Protein AF-0000000074477908 (afdb_homodimer)

pLDDT: mean 87.13, std 12.3, range [41.5, 98.62]

Organism: Cyberlindnera jadinii (strain ATCC 18201 / CBS 1600 / BCRC 20928 / JCM 3617 / NBRC 0987 / NRRL Y-1542) (NCBI:txid983966)

Sequence (238 aa):
VLWAQRSSATESAKNVLYLTVKIADTKNLRVDLQAEHLHLESDSEDYDNHYVLDIDFYKAVKPEESRHWQNGNSVYFVIQKLNAEKEYWPRLTKLKVKYFYIHTDFDKWVDEDEQDEEEVLWAQRSSATESAKNVLYLTVKIADTKNLRVDLQAEHLHLESDSEDYDNHYVLDIDFYKAVKPEESRHWQNGNSVYFVIQKLNAEKEYWPRLTKLKVKYFYIHTDFDKWVDEDEQDEEE

InterPro domains:
  IPR007052 CS domain [PS51203] (1-93)
  IPR008978 HSP20-like chaperone [G3DSA:2.60.40.790] (1-105)
  IPR008978 HSP20-like chaperone [SSF49764] (1-113)
  IPR045250 Co-chaperone protein p23-like [PTHR22932] (1-117)

Structure (mmCIF, N/CA/C/O backbone):
data_AF-0000000074477908-model_v1
#
loop_
_entity.id
_entity.type
_entity.pdbx_description
1 polymer 'HSP20-like chaperone'
#
loop_
_atom_site.group_PDB
_atom_site.id
_atom_site.type_symbol
_atom_site.label_atom_id
_atom_site.label_alt_id
_atom_site.label_comp_id
_atom_site.label_asym_id
_atom_site.label_entity_id
_atom_site.label_seq_id
_atom_site.pdbx_PDB_ins_code
_atom_site.Cartn_x
_atom_site.Cartn_y
_atom_site.Cartn_z
_atom_site.occupancy
_atom_site.B_iso_or_equiv
_atom_site.auth_seq_id
_atom_site.auth_comp_id
_atom_site.auth_asym_id
_atom_site.auth_atom_id
_atom_site.pdbx_PDB_model_num
ATOM 1 N N . VAL A 1 1 ? -10.078 10.852 5.309 1 93.69 1 VAL A N 1
ATOM 2 C CA . VAL A 1 1 ? -8.805 11.414 5.758 1 93.69 1 VAL A CA 1
ATOM 3 C C . VAL A 1 1 ? -8.578 12.773 5.102 1 93.69 1 VAL A C 1
ATOM 5 O O . VAL A 1 1 ? -8.688 12.906 3.881 1 93.69 1 VAL A O 1
ATOM 8 N N . LEU A 1 2 ? -8.453 13.773 5.992 1 96.81 2 LEU A N 1
ATOM 9 C CA . LEU A 1 2 ? -8.086 15.102 5.504 1 96.81 2 LEU A CA 1
ATOM 10 C C . LEU A 1 2 ? -6.621 15.398 5.797 1 96.81 2 LEU A C 1
ATOM 12 O O . LEU A 1 2 ? -6.105 15.023 6.855 1 96.81 2 LEU A O 1
ATOM 16 N N . TRP A 1 3 ? -6.039 16.094 4.816 1 97.81 3 TRP A N 1
ATOM 17 C CA . TRP A 1 3 ? -4.648 16.422 5.102 1 97.81 3 TRP A CA 1
ATOM 18 C C . TRP A 1 3 ? -4.289 17.797 4.543 1 97.81 3 TRP A C 1
ATOM 20 O O . TRP A 1 3 ? -4.926 18.281 3.6 1 97.81 3 TRP A O 1
ATOM 30 N N . ALA A 1 4 ? -3.352 18.438 5.184 1 97.81 4 ALA A N 1
ATOM 31 C CA . ALA A 1 4 ? -2.678 19.656 4.758 1 97.81 4 ALA A CA 1
ATOM 32 C C . ALA A 1 4 ? -1.191 19.609 5.102 1 97.81 4 ALA A C 1
ATOM 34 O O . ALA A 1 4 ? -0.72 18.656 5.719 1 97.81 4 ALA A O 1
ATOM 35 N N . GLN A 1 5 ? -0.543 20.656 4.641 1 97.75 5 GLN A N 1
ATOM 36 C CA . GLN A 1 5 ? 0.886 20.625 4.934 1 97.75 5 GLN A CA 1
ATOM 37 C C . GLN A 1 5 ? 1.462 22.047 4.953 1 97.75 5 GLN A C 1
ATOM 39 O O . GLN A 1 5 ? 0.801 23 4.531 1 97.75 5 GLN A O 1
ATOM 44 N N . ARG A 1 6 ? 2.605 22.094 5.555 1 97.06 6 ARG A N 1
ATOM 45 C CA . ARG A 1 6 ? 3.484 23.25 5.52 1 97.06 6 ARG A CA 1
ATOM 46 C C . ARG A 1 6 ? 4.887 22.859 5.062 1 97.06 6 ARG A C 1
ATOM 48 O O . ARG A 1 6 ? 5.285 21.703 5.184 1 97.06 6 ARG A O 1
ATOM 55 N N . SER A 1 7 ? 5.535 23.828 4.473 1 95.38 7 SER A N 1
ATOM 56 C CA . SER A 1 7 ? 6.91 23.609 4.035 1 95.38 7 SER A CA 1
ATOM 57 C C . SER A 1 7 ? 7.754 24.875 4.215 1 95.38 7 SER A C 1
ATOM 59 O O . SER A 1 7 ? 7.246 25.984 4.105 1 95.38 7 SER A O 1
ATOM 61 N N . SER A 1 8 ? 8.977 24.641 4.543 1 93.69 8 SER A N 1
ATOM 62 C CA . SER A 1 8 ? 9.961 25.703 4.652 1 93.69 8 SER A CA 1
ATOM 63 C C . SER A 1 8 ? 11.359 25.203 4.328 1 93.69 8 SER A C 1
ATOM 65 O O . SER A 1 8 ? 11.812 24.203 4.891 1 93.69 8 SER A O 1
ATOM 67 N N . ALA A 1 9 ? 12.031 25.859 3.482 1 91.75 9 ALA A N 1
ATOM 68 C CA . ALA A 1 9 ? 13.391 25.469 3.127 1 91.75 9 ALA A CA 1
ATOM 69 C C . ALA A 1 9 ? 14.359 25.75 4.273 1 91.75 9 ALA A C 1
ATOM 71 O O . ALA A 1 9 ? 15.398 25.078 4.398 1 91.75 9 ALA A O 1
ATOM 72 N N . THR A 1 10 ? 14.016 26.688 5.102 1 91.38 10 THR A N 1
ATOM 73 C CA . THR A 1 10 ? 14.992 27.188 6.066 1 91.38 10 THR A CA 1
ATOM 74 C C . THR A 1 10 ? 14.609 26.781 7.484 1 91.38 10 THR A C 1
ATOM 76 O O . THR A 1 10 ? 15.469 26.656 8.352 1 91.38 10 THR A O 1
ATOM 79 N N . GLU A 1 11 ? 13.383 26.562 7.805 1 93.25 11 GLU A N 1
ATOM 80 C CA . GLU A 1 11 ? 12.914 26.219 9.141 1 93.25 11 GLU A CA 1
ATOM 81 C C . GLU A 1 11 ? 12.359 24.797 9.188 1 93.25 11 GLU A C 1
ATOM 83 O O . GLU A 1 11 ? 11.188 24.578 8.867 1 93.25 11 GLU A O 1
ATOM 88 N N . SER A 1 12 ? 13.07 23.891 9.672 1 93.06 12 SER A N 1
ATOM 89 C CA . SER A 1 12 ? 12.695 22.484 9.695 1 93.06 12 SER A CA 1
ATOM 90 C C . SER A 1 12 ? 11.398 22.266 10.469 1 93.06 12 SER A C 1
ATOM 92 O O . SER A 1 12 ? 10.578 21.422 10.086 1 93.06 12 SER A O 1
ATOM 94 N N . ALA A 1 13 ? 11.219 23.062 11.469 1 93.62 13 ALA A N 1
ATOM 95 C CA . ALA A 1 13 ? 10.055 22.891 12.336 1 93.62 13 ALA A CA 1
ATOM 96 C C . ALA A 1 13 ? 8.766 23.219 11.602 1 93.62 13 ALA A C 1
ATOM 98 O O . ALA A 1 13 ? 7.68 22.812 12.023 1 93.62 13 ALA A O 1
ATOM 99 N N . LYS A 1 14 ? 8.93 23.891 10.492 1 94.19 14 LYS A N 1
ATOM 100 C CA . LYS A 1 14 ? 7.746 24.328 9.766 1 94.19 14 LYS A CA 1
ATOM 101 C C . LYS A 1 14 ? 7.395 23.359 8.648 1 94.19 14 LYS A C 1
ATOM 103 O O . LYS A 1 14 ? 6.508 23.625 7.836 1 94.19 14 LYS A O 1
ATOM 108 N N . ASN A 1 15 ? 8.086 22.312 8.578 1 97 15 ASN A N 1
ATOM 109 C CA . ASN A 1 15 ? 7.785 21.266 7.613 1 97 15 ASN A CA 1
ATOM 110 C C . ASN A 1 15 ? 6.953 20.156 8.242 1 97 15 ASN A C 1
ATOM 112 O O . ASN A 1 15 ? 7.5 19.188 8.766 1 97 15 ASN A O 1
ATOM 116 N N . VAL A 1 16 ? 5.617 20.406 8.172 1 98 16 VAL A N 1
ATOM 117 C CA . VAL A 1 16 ? 4.738 19.516 8.922 1 98 16 VAL A CA 1
ATOM 118 C C . VAL A 1 16 ? 3.566 19.078 8.039 1 98 16 VAL A C 1
ATOM 120 O O . VAL A 1 16 ? 3.203 19.781 7.09 1 98 16 VAL A O 1
ATOM 123 N N . LEU A 1 17 ? 3.062 17.875 8.297 1 98.31 17 LEU A N 1
ATOM 124 C CA . LEU A 1 17 ? 1.793 17.375 7.785 1 98.31 17 LEU A CA 1
ATOM 125 C C . LEU A 1 17 ? 0.708 17.453 8.852 1 98.31 17 LEU A C 1
ATOM 127 O O . LEU A 1 17 ? 0.934 17.062 10.008 1 98.31 17 LEU A O 1
ATOM 131 N N . TYR A 1 18 ? -0.4 18.031 8.453 1 98.5 18 TYR A N 1
ATOM 132 C CA . TYR A 1 18 ? -1.62 17.922 9.242 1 98.5 18 TYR A CA 1
ATOM 133 C C . TYR A 1 18 ? -2.518 16.812 8.703 1 98.5 18 TYR A C 1
ATOM 135 O O . TYR A 1 18 ? -2.832 16.781 7.516 1 98.5 18 TYR A O 1
ATOM 143 N N . LEU A 1 19 ? -2.863 15.938 9.578 1 98.19 19 LEU A N 1
ATOM 144 C CA . LEU A 1 19 ? -3.752 14.852 9.18 1 98.19 19 LEU A CA 1
ATOM 145 C C . LEU A 1 19 ? -4.941 14.75 10.133 1 98.19 19 LEU A C 1
ATOM 147 O O . LEU A 1 19 ? -4.773 14.836 11.352 1 98.19 19 LEU A O 1
ATOM 151 N N . THR A 1 20 ? -6.086 14.625 9.578 1 97.38 20 THR A N 1
ATOM 152 C CA . THR A 1 20 ? -7.297 14.32 10.328 1 97.38 20 THR A CA 1
ATOM 153 C C . THR A 1 20 ? -7.914 13.008 9.859 1 97.38 20 THR A C 1
ATOM 155 O O . THR A 1 20 ? -8.273 12.867 8.688 1 97.38 20 THR A O 1
ATOM 158 N N . VAL A 1 21 ? -7.961 12.078 10.766 1 94.25 21 VAL A N 1
ATOM 159 C CA . VAL A 1 21 ? -8.57 10.789 10.469 1 94.25 21 VAL A CA 1
ATOM 160 C C . VAL A 1 21 ? -9.898 10.664 11.211 1 94.25 21 VAL A C 1
ATOM 162 O O . VAL A 1 21 ? -9.93 10.648 12.445 1 94.25 21 VAL A O 1
ATOM 165 N N . LYS A 1 22 ? -10.938 10.594 10.445 1 90.88 22 LYS A N 1
ATOM 166 C CA . LYS A 1 22 ? -12.258 10.414 11.047 1 90.88 22 LYS A CA 1
ATOM 167 C C . LYS A 1 22 ? -12.469 8.977 11.5 1 90.88 22 LYS A C 1
ATOM 169 O O . LYS A 1 22 ? -12.312 8.039 10.711 1 90.88 22 LYS A O 1
ATOM 174 N N . ILE A 1 23 ? -12.656 8.828 12.766 1 84.06 23 ILE A N 1
ATOM 175 C CA . ILE A 1 23 ? -12.922 7.5 13.305 1 84.06 23 ILE A CA 1
ATOM 176 C C . ILE A 1 23 ? -14.203 7.527 14.125 1 84.06 23 ILE A C 1
ATOM 178 O O . ILE A 1 23 ? -14.531 8.539 14.758 1 84.06 23 ILE A O 1
ATOM 182 N N . ALA A 1 24 ? -15.062 6.66 13.828 1 73.94 24 ALA A N 1
ATOM 183 C CA . ALA A 1 24 ? -16.266 6.582 14.656 1 73.94 24 ALA A CA 1
ATOM 184 C C . ALA A 1 24 ? -15.922 6.148 16.078 1 73.94 24 ALA A C 1
ATOM 186 O O . ALA A 1 24 ? -14.852 5.59 16.328 1 73.94 24 ALA A O 1
ATOM 187 N N . ASP A 1 25 ? -16.844 6.355 17.047 1 70.06 25 ASP A N 1
ATOM 188 C CA . ASP A 1 25 ? -16.75 5.969 18.453 1 70.06 25 ASP A CA 1
ATOM 189 C C . ASP A 1 25 ? -15.977 4.66 18.609 1 70.06 25 ASP A C 1
ATOM 191 O O . ASP A 1 25 ? -16.438 3.604 18.188 1 70.06 25 ASP A O 1
ATOM 195 N N . THR A 1 26 ? -14.641 4.887 18.672 1 69.81 26 THR A N 1
ATOM 196 C CA . THR A 1 26 ? -13.82 3.684 18.609 1 69.81 26 THR A CA 1
ATOM 197 C C . THR A 1 26 ? -13.195 3.385 19.969 1 69.81 26 THR A C 1
ATOM 199 O O . THR A 1 26 ? -13.102 4.27 20.828 1 69.81 26 THR A O 1
ATOM 202 N N . LYS A 1 27 ? -13.094 2.078 20.25 1 77.06 27 LYS A N 1
ATOM 203 C CA . LYS A 1 27 ? -12.273 1.559 21.344 1 77.06 27 LYS A CA 1
ATOM 204 C C . LYS A 1 27 ? -10.961 0.979 20.828 1 77.06 27 LYS A C 1
ATOM 206 O O . LYS A 1 27 ? -10.867 0.594 19.656 1 77.06 27 LYS A O 1
ATOM 211 N N . ASN A 1 28 ? -9.82 1.095 21.703 1 83.38 28 ASN A N 1
ATOM 212 C CA . ASN A 1 28 ? -8.539 0.44 21.469 1 83.38 28 ASN A CA 1
ATOM 213 C C . ASN A 1 28 ? -7.793 1.064 20.297 1 83.38 28 ASN A C 1
ATOM 215 O O . ASN A 1 28 ? -7.309 0.353 19.406 1 83.38 28 ASN A O 1
ATOM 219 N N . LEU A 1 29 ? -7.816 2.354 20.219 1 88.5 29 LEU A N 1
ATOM 220 C CA . LEU A 1 29 ? -7.074 3.041 19.172 1 88.5 29 LEU A CA 1
ATOM 221 C C . LEU A 1 29 ? -5.586 2.729 19.25 1 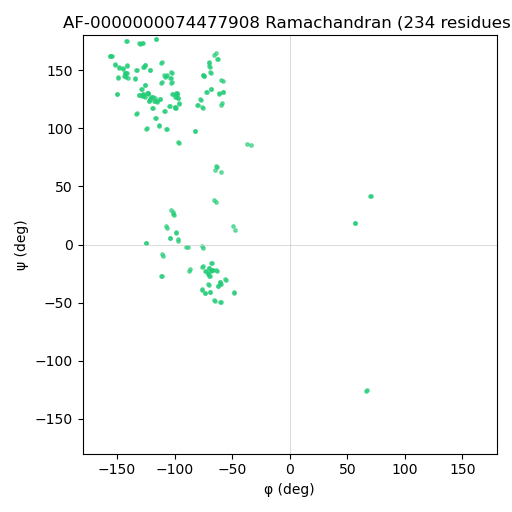88.5 29 LEU A C 1
ATOM 223 O O . LEU A 1 29 ? -4.984 2.848 20.328 1 88.5 29 LEU A O 1
ATOM 227 N N . ARG A 1 30 ? -5.074 2.188 18.234 1 91 30 ARG A N 1
ATOM 228 C CA . ARG A 1 30 ? -3.639 1.949 18.109 1 91 30 ARG A CA 1
ATOM 229 C C . ARG A 1 30 ? -3.055 2.734 16.938 1 91 30 ARG A C 1
ATOM 231 O O . ARG A 1 30 ? -3.596 2.703 15.828 1 91 30 ARG A O 1
ATOM 238 N N . VAL A 1 31 ? -2.057 3.475 17.266 1 94.38 31 VAL A N 1
ATOM 239 C CA . VAL A 1 31 ? -1.377 4.262 16.25 1 94.38 31 VAL A CA 1
ATOM 240 C C . VAL A 1 31 ? 0.091 3.85 16.172 1 94.38 31 VAL A C 1
ATOM 242 O O . VAL A 1 31 ? 0.776 3.77 17.188 1 94.38 31 VAL A O 1
ATOM 245 N N . ASP A 1 32 ? 0.522 3.539 15.023 1 93.94 32 ASP A N 1
ATOM 246 C CA . ASP A 1 32 ? 1.925 3.24 14.75 1 93.94 32 ASP A CA 1
ATOM 247 C C . ASP A 1 32 ? 2.467 4.133 13.641 1 93.94 32 ASP A C 1
ATOM 249 O O . ASP A 1 32 ? 2.234 3.869 12.453 1 93.94 32 ASP A O 1
ATOM 253 N N . LEU A 1 33 ? 3.168 5.168 14.016 1 96.5 33 LEU A N 1
ATOM 254 C CA . LEU A 1 33 ? 3.775 6.098 13.07 1 96.5 33 LEU A CA 1
ATOM 255 C C . LEU A 1 33 ? 5.254 5.777 12.867 1 96.5 33 LEU A C 1
ATOM 257 O O . LEU A 1 33 ? 6.027 5.777 13.828 1 96.5 33 LEU A O 1
ATOM 261 N N . GLN A 1 34 ? 5.539 5.43 11.609 1 91.38 34 GLN A N 1
ATOM 262 C CA . GLN A 1 34 ? 6.922 5.168 11.227 1 91.38 34 GLN A CA 1
ATOM 263 C C . GLN A 1 34 ? 7.41 6.18 10.195 1 91.38 34 GLN A C 1
ATOM 265 O O . GLN A 1 34 ? 6.645 7.043 9.75 1 91.38 34 GLN A O 1
ATOM 270 N N . ALA A 1 35 ? 8.656 6.109 9.797 1 91.94 35 ALA A N 1
ATOM 271 C CA . ALA A 1 35 ? 9.289 7.09 8.914 1 91.94 35 ALA A CA 1
ATOM 272 C C . ALA A 1 35 ? 8.578 7.156 7.566 1 91.94 35 ALA A C 1
ATOM 274 O O . ALA A 1 35 ? 8.5 8.219 6.953 1 91.94 35 ALA A O 1
ATOM 275 N N . GLU A 1 36 ? 8.062 6.035 7.152 1 87.62 36 GLU A N 1
ATOM 276 C CA . GLU A 1 36 ? 7.516 6.055 5.801 1 87.62 36 GLU A CA 1
ATOM 277 C C . GLU A 1 36 ? 6.055 5.605 5.793 1 87.62 36 GLU A C 1
ATOM 279 O O . GLU A 1 36 ? 5.438 5.516 4.73 1 87.62 36 GLU A O 1
ATOM 284 N N . HIS A 1 37 ? 5.551 5.297 7.055 1 83.81 37 HIS A N 1
ATOM 285 C CA . HIS A 1 37 ? 4.238 4.664 7.082 1 83.81 37 HIS A CA 1
ATOM 286 C C . HIS A 1 37 ? 3.469 5.039 8.344 1 83.81 37 HIS A C 1
ATOM 288 O O . HIS A 1 37 ? 4.062 5.188 9.414 1 83.81 37 HIS A O 1
ATOM 294 N N . LEU A 1 38 ? 2.154 5.188 8.148 1 93.06 38 LEU A N 1
ATOM 295 C CA . LEU A 1 38 ? 1.232 5.32 9.266 1 93.06 38 LEU A CA 1
ATOM 296 C C . LEU A 1 38 ? 0.235 4.168 9.289 1 93.06 38 LEU A C 1
ATOM 298 O O . LEU A 1 38 ? -0.397 3.867 8.273 1 93.06 38 LEU A O 1
ATOM 302 N N . HIS A 1 39 ? 0.218 3.471 10.422 1 85.69 39 HIS A N 1
ATOM 303 C CA . HIS A 1 39 ? -0.791 2.447 10.664 1 85.69 39 HIS A CA 1
ATOM 304 C C . HIS A 1 39 ? -1.729 2.855 11.797 1 85.69 39 HIS A C 1
ATOM 306 O O . HIS A 1 39 ? -1.274 3.242 12.875 1 85.69 39 HIS A O 1
ATOM 312 N N . LEU A 1 40 ? -2.984 2.867 11.555 1 90.31 40 LEU A N 1
ATOM 313 C CA . LEU A 1 40 ? -4 3.168 12.562 1 90.31 40 LEU A CA 1
ATOM 314 C C . LEU A 1 40 ? -5.062 2.074 12.602 1 90.31 40 LEU A C 1
ATOM 316 O O . LEU A 1 40 ? -5.543 1.628 11.555 1 90.31 40 LEU A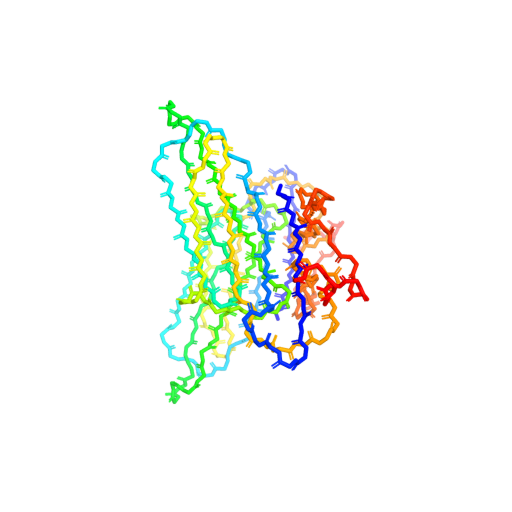 O 1
ATOM 320 N N . GLU A 1 41 ? -5.297 1.617 13.82 1 84.44 41 GLU A N 1
ATOM 321 C CA . GLU A 1 41 ? -6.352 0.622 13.977 1 84.44 41 GLU A CA 1
ATOM 322 C C . GLU A 1 41 ? -7.254 0.958 15.164 1 84.44 41 GLU A C 1
ATOM 324 O O . GLU A 1 41 ? -6.793 1.505 16.172 1 84.44 41 GLU A O 1
ATOM 329 N N . SER A 1 42 ? -8.508 0.693 14.984 1 85.81 42 SER A N 1
ATOM 330 C CA . SER A 1 42 ? -9.461 0.895 16.062 1 85.81 42 SER A CA 1
ATOM 331 C C . SER A 1 42 ? -10.648 -0.06 15.945 1 85.81 42 SER A C 1
ATOM 333 O O . SER A 1 42 ? -10.906 -0.604 14.867 1 85.81 42 SER A O 1
ATOM 335 N N . ASP A 1 43 ? -11.281 -0.355 17.016 1 82.25 43 ASP A N 1
ATOM 336 C CA . ASP A 1 43 ? -12.484 -1.185 17.047 1 82.25 43 ASP A CA 1
ATOM 337 C C . ASP A 1 43 ? -13.727 -0.343 17.312 1 82.25 43 ASP A C 1
ATOM 339 O O . ASP A 1 43 ? -13.664 0.66 18.016 1 82.25 43 ASP A O 1
ATOM 343 N N . SER A 1 44 ? -14.812 -0.782 16.688 1 77.06 44 SER A N 1
ATOM 344 C CA . SER A 1 44 ? -16.078 -0.165 17.062 1 77.06 44 SER A CA 1
ATOM 345 C C . SER A 1 44 ? -16.406 -0.44 18.531 1 77.06 44 SER A C 1
ATOM 347 O O . SER A 1 44 ? -15.828 -1.339 19.141 1 77.06 44 SER A O 1
ATOM 349 N N . GLU A 1 45 ? -17.297 0.437 19.062 1 75.38 45 GLU A N 1
ATOM 350 C CA . GLU A 1 45 ? -17.703 0.279 20.453 1 75.38 45 GLU A CA 1
ATOM 351 C C . GLU A 1 45 ? -18.266 -1.116 20.703 1 75.38 45 GLU A C 1
ATOM 353 O O . GLU A 1 45 ? -18.062 -1.69 21.766 1 75.38 45 GLU A O 1
ATOM 358 N N . ASP A 1 46 ? -18.844 -1.617 19.641 1 72.38 46 ASP A N 1
ATOM 359 C CA . ASP A 1 46 ? -19.469 -2.924 19.812 1 72.38 46 ASP A CA 1
ATOM 360 C C . ASP A 1 46 ? -18.562 -4.043 19.312 1 72.38 46 ASP A C 1
ATOM 362 O O . ASP A 1 46 ? -18.938 -5.215 19.328 1 72.38 46 ASP A O 1
ATOM 366 N N . TYR A 1 47 ? -17.375 -3.742 19.031 1 67.69 47 TYR A N 1
ATOM 367 C CA . TYR A 1 47 ? -16.297 -4.629 18.578 1 67.69 47 TYR A CA 1
ATOM 368 C C . TYR A 1 47 ? -16.703 -5.375 17.312 1 67.69 47 TYR A C 1
ATOM 370 O O . TYR A 1 47 ? -16.141 -6.43 17 1 67.69 47 TYR A O 1
ATOM 378 N N . ASP A 1 48 ? -17.703 -4.844 16.656 1 72.56 48 ASP A N 1
ATOM 379 C CA . ASP A 1 48 ? -18.203 -5.516 15.461 1 72.56 48 ASP A CA 1
ATOM 380 C C . ASP A 1 48 ? -17.422 -5.078 14.219 1 72.56 48 ASP A C 1
ATOM 382 O O . ASP A 1 48 ? -17.422 -5.777 13.203 1 72.56 48 ASP A O 1
ATOM 386 N N . ASN A 1 49 ? -16.844 -3.904 14.406 1 68.31 49 ASN A N 1
ATOM 387 C CA . ASN A 1 49 ? -16.109 -3.4 13.242 1 68.31 49 ASN A CA 1
ATOM 388 C C . ASN A 1 49 ? -14.688 -3.008 13.609 1 68.31 49 ASN A C 1
ATOM 390 O O . ASN A 1 49 ? -14.445 -2.42 14.672 1 68.31 49 ASN A O 1
ATOM 394 N N . HIS A 1 50 ? -13.797 -3.557 12.836 1 74.38 50 HIS A N 1
ATOM 395 C CA . HIS A 1 50 ? -12.391 -3.217 12.969 1 74.38 50 HIS A CA 1
ATOM 396 C C . HIS A 1 50 ? -11.938 -2.283 11.852 1 74.38 50 HIS A C 1
ATOM 398 O O . HIS A 1 50 ? -12.141 -2.578 10.664 1 74.38 50 HIS A O 1
ATOM 404 N N . TYR A 1 51 ? -11.484 -1.088 12.281 1 76.94 51 TYR A N 1
ATOM 405 C CA . TYR A 1 51 ? -10.992 -0.109 11.32 1 76.94 51 TYR A CA 1
ATOM 406 C C . TYR A 1 51 ? -9.469 -0.16 11.227 1 76.94 51 TYR A C 1
ATOM 408 O O . TYR A 1 51 ? -8.781 -0.288 12.242 1 76.94 51 TYR A O 1
ATOM 416 N N . VAL A 1 52 ? -8.961 -0.23 10.047 1 74.94 52 VAL A N 1
ATOM 417 C CA . VAL A 1 52 ? -7.523 -0.182 9.812 1 74.94 52 VAL A CA 1
ATOM 418 C C . VAL A 1 52 ? -7.211 0.832 8.719 1 74.94 52 VAL A C 1
ATOM 420 O O . VAL A 1 52 ? -7.852 0.836 7.664 1 74.94 52 VAL A O 1
ATOM 423 N N . LEU A 1 53 ? -6.301 1.702 9.031 1 80.75 53 LEU A N 1
ATOM 424 C CA . LEU A 1 53 ? -5.789 2.648 8.047 1 80.75 53 LEU A CA 1
ATOM 425 C C . LEU A 1 53 ? -4.281 2.502 7.887 1 80.75 53 LEU A C 1
ATOM 427 O O . LEU A 1 53 ? -3.543 2.506 8.875 1 80.75 53 LEU A O 1
ATOM 431 N N . ASP A 1 54 ? -3.883 2.289 6.629 1 80.69 54 ASP A N 1
ATOM 432 C CA . ASP A 1 54 ? -2.459 2.262 6.305 1 80.69 54 ASP A CA 1
ATOM 433 C C . ASP A 1 54 ? -2.117 3.303 5.242 1 80.69 54 ASP A C 1
ATOM 435 O O . ASP A 1 54 ? -2.691 3.297 4.152 1 80.69 54 ASP A O 1
ATOM 439 N N . ILE A 1 55 ? -1.188 4.121 5.672 1 83.94 55 ILE A N 1
ATOM 440 C CA . ILE A 1 55 ? -0.722 5.145 4.742 1 83.94 55 ILE A CA 1
ATOM 441 C C . ILE A 1 55 ? 0.788 5.023 4.555 1 83.94 55 ILE A C 1
ATOM 443 O O . ILE A 1 55 ? 1.537 4.938 5.531 1 83.94 55 ILE A O 1
ATOM 447 N N . ASP A 1 56 ? 1.178 4.984 3.232 1 83.12 56 ASP A N 1
ATOM 448 C CA . ASP A 1 56 ? 2.58 5.195 2.891 1 83.12 56 ASP A CA 1
ATOM 449 C C . ASP A 1 56 ? 2.826 6.629 2.43 1 83.12 56 ASP A C 1
ATOM 451 O O . ASP A 1 56 ? 2.307 7.051 1.395 1 83.12 56 ASP A O 1
ATOM 455 N N . PHE A 1 57 ? 3.654 7.254 3.188 1 90.69 57 PHE A N 1
ATOM 456 C CA . PHE A 1 57 ? 3.842 8.672 2.912 1 90.69 57 PHE A CA 1
ATOM 457 C C . PHE A 1 57 ? 4.586 8.875 1.598 1 90.69 57 PHE A C 1
ATOM 459 O O . PHE A 1 57 ? 5.332 7.996 1.158 1 90.69 57 PHE A O 1
ATOM 466 N N . TYR A 1 58 ? 4.324 10.031 1.137 1 88.19 58 TYR A N 1
ATOM 467 C CA . TYR A 1 58 ? 5.031 10.445 -0.074 1 88.19 58 TYR A CA 1
ATOM 468 C C . TYR A 1 58 ? 6.539 10.445 0.147 1 88.19 58 TYR A C 1
ATOM 470 O O . TYR A 1 58 ? 7.297 9.945 -0.689 1 88.19 58 TYR A O 1
ATOM 478 N N . LYS A 1 59 ? 6.977 11.07 1.218 1 91.12 59 LYS A N 1
ATOM 479 C CA . LYS A 1 59 ? 8.352 11.07 1.704 1 91.12 59 LYS A CA 1
ATOM 480 C C . LYS A 1 59 ? 8.414 10.727 3.191 1 91.12 59 LYS A C 1
ATOM 482 O O . LYS A 1 59 ? 7.375 10.617 3.848 1 91.12 59 LYS A O 1
ATOM 487 N N . ALA A 1 60 ? 9.617 10.562 3.658 1 94.38 60 ALA A N 1
ATOM 488 C CA . ALA A 1 60 ? 9.82 10.172 5.047 1 94.38 60 ALA A CA 1
ATOM 489 C C . ALA A 1 60 ? 9.438 11.297 6.004 1 94.38 60 ALA A C 1
ATOM 491 O O . ALA A 1 60 ? 9.523 12.477 5.648 1 94.38 60 ALA A O 1
ATOM 492 N N . VAL A 1 61 ? 9.07 10.836 7.176 1 97.94 61 VAL A N 1
ATOM 493 C CA . VAL A 1 61 ? 8.734 11.773 8.242 1 97.94 61 VAL A CA 1
ATOM 494 C C . VAL A 1 61 ? 9.539 11.438 9.5 1 97.94 61 VAL A C 1
ATOM 496 O O . VAL A 1 61 ? 10.297 10.469 9.516 1 97.94 61 VAL A O 1
ATOM 499 N N . LYS A 1 62 ? 9.398 12.336 10.484 1 97.06 62 LYS A N 1
ATOM 500 C CA . LYS A 1 62 ? 10.039 12.125 11.781 1 97.06 62 LYS A CA 1
ATOM 501 C C . LYS A 1 62 ? 9.023 11.742 12.844 1 97.06 62 LYS A C 1
ATOM 503 O O . LYS A 1 62 ? 8.438 12.617 13.492 1 97.06 62 LYS A O 1
ATOM 508 N N . PRO A 1 63 ? 8.922 10.484 13.133 1 97.25 63 PRO A N 1
ATOM 509 C CA . PRO A 1 63 ? 7.914 10.07 14.109 1 97.25 63 PRO A CA 1
ATOM 510 C C . PRO A 1 63 ? 8.156 10.664 15.492 1 97.25 63 PRO A C 1
ATOM 512 O O . PRO A 1 63 ? 7.207 11.023 16.188 1 97.25 63 PRO A O 1
ATOM 515 N N . GLU A 1 64 ? 9.422 10.805 15.859 1 96.75 64 GLU A N 1
ATOM 516 C CA . GLU A 1 64 ? 9.766 11.258 17.203 1 96.75 64 GLU A CA 1
ATOM 517 C C . GLU A 1 64 ? 9.406 12.727 17.406 1 96.75 64 GLU A C 1
ATOM 519 O O . GLU A 1 64 ? 9.281 13.188 18.531 1 96.75 64 GLU A O 1
ATOM 524 N N . GLU A 1 65 ? 9.266 13.43 16.359 1 97.44 65 GLU A N 1
ATOM 525 C CA . GLU A 1 65 ? 8.93 14.852 16.453 1 97.44 65 GLU A CA 1
ATOM 526 C C . GLU A 1 65 ? 7.48 15.094 16.031 1 97.44 65 GLU A C 1
ATOM 528 O O . GLU A 1 65 ? 7.102 16.234 15.727 1 97.44 65 GLU A O 1
ATOM 533 N N . SER A 1 66 ? 6.723 14.031 15.984 1 97.69 66 SER A N 1
ATOM 534 C CA . SER A 1 66 ? 5.324 14.094 15.57 1 97.69 66 SER A CA 1
ATOM 535 C C . SER A 1 66 ? 4.387 13.797 16.734 1 97.69 66 SER A C 1
ATOM 537 O O . SER A 1 66 ? 4.805 13.211 17.734 1 97.69 66 SER A O 1
ATOM 539 N N . ARG A 1 67 ? 3.18 14.281 16.609 1 97.62 67 ARG A N 1
ATOM 540 C CA . ARG A 1 67 ? 2.191 14.047 17.656 1 97.62 67 ARG A CA 1
ATOM 541 C C . ARG A 1 67 ? 0.812 13.789 17.062 1 97.62 67 ARG A C 1
ATOM 543 O O . ARG A 1 67 ? 0.536 14.188 15.93 1 97.62 67 ARG A O 1
ATOM 550 N N . HIS A 1 68 ? 0.079 13.07 17.875 1 96.56 68 HIS A N 1
ATOM 551 C CA . HIS A 1 68 ? -1.315 12.836 17.516 1 96.56 68 HIS A CA 1
ATOM 552 C C . HIS A 1 68 ? -2.211 12.836 18.75 1 96.56 68 HIS A C 1
ATOM 554 O O . HIS A 1 68 ? -1.741 12.586 19.859 1 96.56 68 HIS A O 1
ATOM 560 N N . TRP A 1 69 ? -3.432 13.289 18.578 1 94.38 69 TRP A N 1
ATOM 561 C CA . TRP A 1 69 ? -4.422 13.25 19.641 1 94.38 69 TRP A CA 1
ATOM 562 C C . TRP A 1 69 ? -5.828 13.07 19.078 1 94.38 69 TRP A C 1
ATOM 564 O O . TRP A 1 69 ? -6.082 13.398 17.922 1 94.38 69 TRP A O 1
ATOM 574 N N . GLN A 1 70 ? -6.648 12.445 19.969 1 91.62 70 GLN A N 1
ATOM 575 C CA . GLN A 1 70 ? -8.031 12.242 19.562 1 91.62 70 GLN A CA 1
ATOM 576 C C . GLN A 1 70 ? -8.938 13.328 20.125 1 91.62 70 GLN A C 1
ATOM 578 O O . GLN A 1 70 ? -8.781 13.734 21.281 1 91.62 70 GLN A O 1
ATOM 583 N N . ASN A 1 71 ? -9.711 13.938 19.359 1 90.69 71 ASN A N 1
ATOM 584 C CA . ASN A 1 71 ? -10.758 14.867 19.75 1 90.69 71 ASN A CA 1
ATOM 585 C C . ASN A 1 71 ? -12.07 14.578 19.031 1 90.69 71 ASN A C 1
ATOM 587 O O . ASN A 1 71 ? -12.164 14.734 17.812 1 90.69 71 ASN A O 1
ATOM 591 N N . GLY A 1 72 ? -13.07 14.148 19.875 1 87.88 72 GLY A N 1
ATOM 592 C CA . GLY A 1 72 ? -14.32 13.734 19.25 1 87.88 72 GLY A CA 1
ATOM 593 C C . GLY A 1 72 ? -14.18 12.484 18.406 1 87.88 72 GLY A C 1
ATOM 594 O O . GLY A 1 72 ? -13.656 11.469 18.875 1 87.88 72 GLY A O 1
ATOM 595 N N . ASN A 1 73 ? -14.633 12.648 17.141 1 89 73 ASN A N 1
ATOM 596 C CA . ASN A 1 73 ? -14.664 11.492 16.25 1 89 73 ASN A CA 1
ATOM 597 C C . ASN A 1 73 ? -13.477 11.5 15.289 1 89 73 ASN A C 1
ATOM 599 O O . ASN A 1 73 ? -13.57 10.953 14.188 1 89 73 ASN A O 1
ATOM 603 N N . SER A 1 74 ? -12.422 12.156 15.727 1 93.5 74 SER A N 1
ATOM 604 C CA . SER A 1 74 ? -11.289 12.281 14.812 1 93.5 74 SER A CA 1
ATOM 605 C C . SER A 1 74 ? -9.969 12.133 15.555 1 93.5 74 SER A C 1
ATOM 607 O O . SER A 1 74 ? -9.867 12.461 16.734 1 93.5 74 SER A O 1
ATOM 609 N N . VAL A 1 75 ? -9.023 11.523 14.93 1 95 75 VAL A N 1
ATOM 610 C CA . VAL A 1 75 ? -7.629 11.547 15.375 1 95 75 VAL A CA 1
ATOM 611 C C . VAL A 1 75 ? -6.855 12.594 14.578 1 95 75 VAL A C 1
ATOM 613 O O . VAL A 1 75 ? -6.922 12.617 13.344 1 95 75 VAL A O 1
ATOM 616 N N . TYR A 1 76 ? -6.211 13.461 15.312 1 97 76 TYR A N 1
ATOM 617 C CA . TYR A 1 76 ? -5.43 14.523 14.695 1 97 76 TYR A CA 1
ATOM 618 C C . TYR A 1 76 ? -3.941 14.211 14.758 1 97 76 TYR A C 1
ATOM 620 O O . TYR A 1 76 ? -3.445 13.719 15.773 1 97 76 TYR A O 1
ATOM 628 N N . PHE A 1 77 ? -3.262 14.523 13.625 1 98.19 77 PHE A N 1
ATOM 629 C CA . PHE A 1 77 ? -1.815 14.359 13.578 1 98.19 77 PHE A CA 1
ATOM 630 C C . PHE A 1 77 ? -1.135 15.656 13.164 1 98.19 77 PHE A C 1
ATOM 632 O O . PHE A 1 77 ? -1.626 16.375 12.289 1 98.19 77 PHE A O 1
ATOM 639 N N . VAL A 1 78 ? -0.075 15.922 13.875 1 98.5 78 VAL A N 1
ATOM 640 C CA . VAL A 1 78 ? 0.939 16.859 13.391 1 98.5 78 VAL A CA 1
ATOM 641 C C . VAL A 1 78 ? 2.262 16.125 13.188 1 98.5 78 VAL A C 1
ATOM 643 O O . VAL A 1 78 ? 2.922 15.734 14.156 1 98.5 78 VAL A O 1
ATOM 646 N N . ILE A 1 79 ? 2.609 15.961 11.898 1 98.62 79 ILE A N 1
ATOM 647 C CA . ILE A 1 79 ? 3.711 15.062 11.562 1 98.62 79 ILE A CA 1
ATOM 648 C C . ILE A 1 79 ? 4.855 15.867 10.945 1 98.62 79 ILE A C 1
ATOM 650 O O . ILE A 1 79 ? 4.668 16.547 9.945 1 98.62 79 ILE A O 1
ATOM 654 N N . GLN A 1 80 ? 5.977 15.734 11.578 1 98.5 80 GLN A N 1
ATOM 655 C CA . GLN A 1 80 ? 7.152 16.453 11.094 1 98.5 80 GLN A CA 1
ATOM 656 C C . GLN A 1 80 ? 7.754 15.766 9.875 1 98.5 80 GLN A C 1
ATOM 658 O O . GLN A 1 80 ? 8.109 14.586 9.938 1 98.5 80 GLN A O 1
ATOM 663 N N . LYS A 1 81 ? 7.895 16.516 8.797 1 97.38 81 LYS A N 1
ATOM 664 C CA . LYS A 1 81 ? 8.617 15.992 7.641 1 97.38 81 LYS A CA 1
ATOM 665 C C . LYS A 1 81 ? 10.102 15.828 7.945 1 97.38 81 LYS A C 1
ATOM 667 O O . LYS A 1 81 ? 10.68 16.625 8.68 1 97.38 81 LYS A O 1
ATOM 672 N N . LEU A 1 82 ? 10.672 14.914 7.387 1 96.75 82 LEU A N 1
ATOM 673 C CA . LEU A 1 82 ? 12.094 14.664 7.629 1 96.75 82 LEU A CA 1
ATOM 674 C C . LEU A 1 82 ? 12.945 15.773 7.035 1 96.75 82 LEU A C 1
ATOM 676 O O . LEU A 1 82 ? 13.883 16.25 7.684 1 96.75 82 LEU A O 1
ATOM 680 N N . ASN A 1 83 ? 12.562 16.234 5.816 1 95.38 83 ASN A N 1
ATOM 681 C CA . ASN A 1 83 ? 13.391 17.188 5.102 1 95.38 83 ASN A CA 1
ATOM 682 C C . ASN A 1 83 ? 12.719 18.562 5.012 1 95.38 83 ASN A C 1
ATOM 684 O O . ASN A 1 83 ? 11.508 18.641 4.812 1 95.38 83 ASN A O 1
ATOM 688 N N . ALA A 1 84 ? 13.57 19.484 5.195 1 93.94 84 ALA A N 1
ATOM 689 C CA . ALA A 1 84 ? 13.117 20.844 4.93 1 93.94 84 ALA A CA 1
ATOM 690 C C . ALA A 1 84 ? 13.133 21.156 3.436 1 93.94 84 ALA A C 1
ATOM 692 O O . ALA A 1 84 ? 14.172 21.016 2.783 1 93.94 84 ALA A O 1
ATOM 693 N N . GLU A 1 85 ? 11.945 21.484 2.969 1 92.75 85 GLU A N 1
ATOM 694 C CA . GLU A 1 85 ? 11.828 21.812 1.552 1 92.75 85 GLU A CA 1
ATOM 695 C C . GLU A 1 85 ? 10.844 22.953 1.33 1 92.75 85 GLU A C 1
ATOM 697 O O . GLU A 1 85 ? 9.844 23.062 2.047 1 92.75 85 GLU A O 1
ATOM 702 N N . LYS A 1 86 ? 11.148 23.672 0.366 1 91.69 86 LYS A N 1
ATOM 703 C CA . LYS A 1 86 ? 10.234 24.766 0.025 1 91.69 86 LYS A CA 1
ATOM 704 C C . LYS A 1 86 ? 8.969 24.219 -0.64 1 91.69 86 LYS A C 1
ATOM 706 O O . LYS A 1 86 ? 7.863 24.703 -0.359 1 91.69 86 LYS A O 1
ATOM 711 N N . GLU A 1 87 ? 9.102 23.25 -1.526 1 92.19 87 GLU A N 1
ATOM 712 C CA . GLU A 1 87 ? 8 22.719 -2.32 1 92.19 87 GLU A CA 1
ATOM 713 C C . GLU A 1 87 ? 7.09 21.828 -1.479 1 92.19 87 GLU A C 1
ATOM 715 O O . GLU A 1 87 ? 7.562 21.094 -0.605 1 92.19 87 GLU A O 1
ATOM 720 N N . TYR A 1 88 ? 5.816 21.891 -1.801 1 96.06 88 TYR A N 1
ATOM 721 C CA . TYR A 1 88 ? 4.82 21.031 -1.182 1 96.06 88 TYR A CA 1
ATOM 722 C C . TYR A 1 88 ? 4.918 19.609 -1.733 1 96.06 88 TYR A C 1
ATOM 724 O O . TYR A 1 88 ? 5.324 19.406 -2.881 1 96.06 88 TYR A O 1
ATOM 732 N N . TRP A 1 89 ? 4.629 18.656 -0.822 1 94.38 89 TRP A N 1
ATOM 733 C CA . TRP A 1 89 ? 4.352 17.344 -1.373 1 94.38 89 TRP A CA 1
ATOM 734 C C . TRP A 1 89 ? 3.193 17.391 -2.361 1 94.38 89 TRP A C 1
ATOM 736 O O . TRP A 1 89 ? 2.148 17.984 -2.07 1 94.38 89 TRP A O 1
ATOM 746 N N . PRO A 1 90 ? 3.365 16.844 -3.445 1 91 90 PRO A N 1
ATOM 747 C CA . PRO A 1 90 ? 2.252 16.859 -4.398 1 91 90 PRO A CA 1
ATOM 748 C C . PRO A 1 90 ? 1.061 16.031 -3.928 1 91 90 PRO A C 1
ATOM 750 O O . PRO A 1 90 ? -0.058 16.219 -4.414 1 91 90 PRO A O 1
ATOM 753 N N . ARG A 1 91 ? 1.335 15.07 -3.01 1 90.81 91 ARG A N 1
ATOM 754 C CA . ARG A 1 91 ? 0.333 14.203 -2.396 1 90.81 91 ARG A CA 1
ATOM 755 C C . ARG A 1 91 ? 0.821 13.672 -1.055 1 90.81 91 ARG A C 1
ATOM 757 O O . ARG A 1 91 ? 2.021 13.664 -0.78 1 90.81 91 ARG A O 1
ATOM 764 N N . LEU A 1 92 ? -0.13 13.211 -0.317 1 92.94 92 LEU A N 1
ATOM 765 C CA . LEU A 1 92 ? 0.23 12.672 0.99 1 92.94 92 LEU A CA 1
ATOM 766 C C . LEU A 1 92 ? 0.986 11.352 0.845 1 92.94 92 LEU A C 1
ATOM 768 O O . LEU A 1 92 ? 1.895 11.062 1.628 1 92.94 92 LEU A O 1
ATOM 772 N N . THR A 1 93 ? 0.579 10.547 -0.228 1 87.44 93 THR A N 1
ATOM 773 C CA . THR A 1 93 ? 1.076 9.18 -0.329 1 87.44 93 THR A CA 1
ATOM 774 C C . THR A 1 93 ? 1.81 8.969 -1.65 1 87.44 93 THR A C 1
ATOM 776 O O . THR A 1 93 ? 1.598 9.711 -2.611 1 87.44 93 THR A O 1
ATOM 779 N N . LYS A 1 94 ? 2.787 8.055 -1.577 1 70.75 94 LYS A N 1
ATOM 780 C CA . LYS A 1 94 ? 3.432 7.613 -2.811 1 70.75 94 LYS A CA 1
ATOM 781 C C . LYS A 1 94 ? 2.428 6.945 -3.746 1 70.75 94 LYS A C 1
ATOM 783 O O . LYS A 1 94 ? 1.463 6.328 -3.289 1 70.75 94 LYS A O 1
ATOM 788 N N . LEU A 1 95 ? 2.514 7.445 -4.984 1 58.78 95 LEU A N 1
ATOM 789 C CA . LEU A 1 95 ? 1.732 6.699 -5.965 1 58.78 95 LEU A CA 1
ATOM 790 C C . LEU A 1 95 ? 2.264 5.277 -6.113 1 58.78 95 LEU A C 1
ATOM 792 O O . LEU A 1 95 ? 3.471 5.074 -6.258 1 58.78 95 LEU A O 1
ATOM 796 N N . LYS A 1 96 ? 2.082 4.59 -5.102 1 51.38 96 LYS A N 1
ATOM 797 C CA . LYS A 1 96 ? 2.688 3.275 -5.297 1 51.38 96 LYS A CA 1
ATOM 798 C C . LYS A 1 96 ? 1.994 2.512 -6.422 1 51.38 96 LYS A C 1
ATOM 800 O O . LYS A 1 96 ? 0.812 2.178 -6.316 1 51.38 96 LYS A O 1
ATOM 805 N N . VAL A 1 97 ? 2.082 3.043 -7.648 1 51.09 97 VAL A N 1
ATOM 806 C CA . VAL A 1 97 ? 1.933 2.012 -8.664 1 51.09 97 VAL A CA 1
ATOM 807 C C . VAL A 1 97 ? 3.105 1.038 -8.594 1 51.09 97 VAL A C 1
ATOM 809 O O . VAL A 1 97 ? 4.227 1.373 -8.992 1 51.09 97 VAL A O 1
ATOM 812 N N . LYS A 1 98 ? 3.496 0.776 -7.258 1 51.41 98 LYS A N 1
ATOM 813 C CA . LYS A 1 98 ? 4.691 0.005 -6.922 1 51.41 98 LYS A CA 1
ATOM 814 C C . LYS A 1 98 ? 4.734 -1.306 -7.703 1 51.41 98 LYS A C 1
ATOM 816 O O . LYS A 1 98 ? 5.719 -2.043 -7.633 1 51.41 98 LYS A O 1
ATOM 821 N N . TYR A 1 99 ? 3.965 -1.467 -8.734 1 64.19 99 TYR A N 1
ATOM 822 C CA . TYR A 1 99 ? 4.059 -2.865 -9.141 1 64.19 99 TYR A CA 1
ATOM 823 C C . TYR A 1 99 ? 4.945 -3.014 -10.367 1 64.19 99 TYR A C 1
ATOM 825 O O . TYR A 1 99 ? 4.828 -3.992 -11.109 1 64.19 99 TYR A O 1
ATOM 833 N N . PHE A 1 100 ? 5.965 -1.974 -10.406 1 67 100 PHE A N 1
ATOM 834 C CA . PHE A 1 100 ? 6.812 -2.033 -11.586 1 67 100 PHE A CA 1
ATOM 835 C C . PHE A 1 100 ? 7.695 -3.275 -11.562 1 67 100 PHE A C 1
ATOM 837 O O . PHE A 1 100 ? 8.18 -3.721 -12.602 1 67 100 PHE A O 1
ATOM 844 N N . TYR A 1 101 ? 7.91 -3.807 -10.523 1 80.69 101 TYR A N 1
ATOM 845 C CA . TYR A 1 101 ? 8.805 -4.953 -10.414 1 80.69 101 TYR A CA 1
ATOM 846 C C . TYR A 1 101 ? 8.047 -6.262 -10.602 1 80.69 101 TYR A C 1
ATOM 848 O O . TYR A 1 101 ? 8.641 -7.34 -10.602 1 80.69 101 TYR A O 1
ATOM 856 N N . ILE A 1 102 ? 6.801 -6.109 -10.773 1 88.5 102 ILE A N 1
ATOM 857 C CA . ILE A 1 102 ? 5.988 -7.301 -10.992 1 88.5 102 ILE A CA 1
ATOM 858 C C . ILE A 1 102 ? 5.781 -7.516 -12.492 1 88.5 102 ILE A C 1
ATOM 860 O O . ILE A 1 102 ? 5.277 -6.629 -13.188 1 88.5 102 ILE A O 1
ATOM 864 N N . HIS A 1 103 ? 6.227 -8.656 -12.883 1 92.19 103 HIS A N 1
ATOM 865 C CA . HIS A 1 103 ? 6.109 -9 -14.297 1 92.19 103 HIS A CA 1
ATOM 866 C C . HIS A 1 103 ? 5.387 -10.328 -14.484 1 92.19 103 HIS A C 1
ATOM 868 O O . HIS A 1 103 ? 5.449 -11.203 -13.617 1 92.19 103 HIS A O 1
ATOM 874 N N . THR A 1 104 ? 4.789 -10.422 -15.695 1 94.12 104 THR A N 1
ATOM 875 C CA . THR A 1 104 ? 4.172 -11.695 -16.047 1 94.12 104 THR A CA 1
ATOM 876 C C . THR A 1 104 ? 5.234 -12.773 -16.25 1 94.12 104 THR A C 1
ATOM 878 O O . THR A 1 104 ? 6.27 -12.523 -16.859 1 94.12 104 THR A O 1
ATOM 881 N N . ASP A 1 105 ? 5.012 -13.914 -15.68 1 97.44 105 ASP A N 1
ATOM 882 C CA . ASP A 1 105 ? 5.855 -15.078 -15.922 1 97.44 105 ASP A CA 1
ATOM 883 C C . ASP A 1 105 ? 5.461 -15.797 -17.219 1 97.44 105 ASP A C 1
ATOM 885 O O . ASP A 1 105 ? 4.625 -16.703 -17.188 1 97.44 105 ASP A O 1
ATOM 889 N N . PHE A 1 106 ? 6.145 -15.508 -18.203 1 95.81 106 PHE A N 1
ATOM 890 C CA . PHE A 1 106 ? 5.777 -16.016 -19.531 1 95.81 106 PHE A CA 1
ATOM 891 C C . PHE A 1 106 ? 6.094 -17.5 -19.641 1 95.81 106 PHE A C 1
ATOM 893 O O . PHE A 1 106 ? 5.543 -18.203 -20.484 1 95.81 106 PHE A O 1
ATOM 900 N N . ASP A 1 107 ? 7.023 -17.953 -18.797 1 95.81 107 ASP A N 1
ATOM 901 C CA . ASP A 1 107 ? 7.324 -19.391 -18.781 1 95.81 107 ASP A CA 1
ATOM 902 C C . ASP A 1 107 ? 6.164 -20.188 -18.203 1 95.81 107 ASP A C 1
ATOM 904 O O . ASP A 1 107 ? 6 -21.375 -18.5 1 95.81 107 ASP A O 1
ATOM 908 N N . LYS A 1 108 ? 5.41 -19.609 -17.391 1 95.62 108 LYS A N 1
ATOM 909 C CA . LYS A 1 108 ? 4.324 -20.312 -16.703 1 95.62 108 LYS A CA 1
ATOM 910 C C . LYS A 1 108 ? 2.963 -19.844 -17.203 1 95.62 108 LYS A C 1
ATOM 912 O O . LYS A 1 108 ? 1.945 -20.484 -16.953 1 95.62 108 LYS A O 1
ATOM 917 N N . TRP A 1 109 ? 2.949 -18.844 -17.953 1 94.81 109 TRP A N 1
ATOM 918 C CA . TRP A 1 109 ? 1.672 -18.266 -18.344 1 94.81 109 TRP A CA 1
ATOM 919 C C . TRP A 1 109 ? 0.94 -19.156 -19.344 1 94.81 109 TRP A C 1
ATOM 921 O O . TRP A 1 109 ? 1.555 -19.719 -20.25 1 94.81 109 TRP A O 1
ATOM 931 N N . VAL A 1 110 ? -0.29 -19.438 -19.125 1 93.88 110 VAL A N 1
ATOM 932 C CA . VAL A 1 110 ? -1.211 -20.109 -20.016 1 93.88 110 VAL A CA 1
ATOM 933 C C . VAL A 1 110 ? -2.436 -19.234 -20.266 1 93.88 110 VAL A C 1
ATOM 935 O O . VAL A 1 110 ? -3.059 -18.75 -19.328 1 93.88 110 VAL A O 1
ATOM 938 N N . ASP A 1 111 ? -2.803 -19.062 -21.594 1 90.06 111 ASP A N 1
ATOM 939 C CA . ASP A 1 111 ? -3.961 -18.234 -21.906 1 90.06 111 ASP A CA 1
ATOM 940 C C . ASP A 1 111 ? -5.227 -18.781 -21.25 1 90.06 111 ASP A C 1
ATOM 942 O O . ASP A 1 111 ? -5.41 -20 -21.172 1 90.06 111 ASP A O 1
ATOM 946 N N . GLU A 1 112 ? -6.023 -17.828 -20.797 1 86.69 112 GLU A N 1
ATOM 947 C CA . GLU A 1 112 ? -7.262 -18.156 -20.094 1 86.69 112 GLU A CA 1
ATOM 948 C C . GLU A 1 112 ? -8.062 -19.203 -20.859 1 86.69 112 GLU A C 1
ATOM 950 O O . GLU A 1 112 ? -8.609 -20.141 -20.266 1 86.69 112 GLU A O 1
ATOM 955 N N . ASP A 1 113 ? -8.148 -19.125 -22.188 1 85.44 113 ASP A N 1
ATOM 956 C CA . ASP A 1 113 ? -8.938 -20.016 -23.031 1 85.44 113 ASP A CA 1
ATOM 957 C C . ASP A 1 113 ? -8.242 -21.375 -23.188 1 85.44 113 ASP A C 1
ATOM 959 O O . ASP A 1 113 ? -8.875 -22.359 -23.578 1 85.44 113 ASP A O 1
ATOM 963 N N . GLU A 1 114 ? -6.973 -21.469 -22.938 1 84.19 114 GLU A N 1
ATOM 964 C CA . GLU A 1 114 ? -6.184 -22.672 -23.172 1 84.19 114 GLU A CA 1
ATOM 965 C C . GLU A 1 114 ? -5.891 -23.406 -21.859 1 84.19 114 GLU A C 1
ATOM 967 O O . GLU A 1 114 ? -5.137 -24.375 -21.844 1 84.19 114 GLU A O 1
ATOM 972 N N . GLN A 1 115 ? -6.402 -23.031 -20.766 1 81.38 115 GLN A N 1
ATOM 973 C CA . GLN A 1 115 ? -6.078 -23.609 -19.469 1 81.38 115 GLN A CA 1
ATOM 974 C C . GLN A 1 115 ? -6.543 -25.062 -19.391 1 81.38 115 GLN A C 1
ATOM 976 O O . GLN A 1 115 ? -5.941 -25.875 -18.672 1 81.38 115 GLN A O 1
ATOM 981 N N . ASP A 1 116 ? -7.715 -25.438 -19.75 1 69.5 116 ASP A N 1
ATOM 982 C CA . ASP A 1 116 ? -8.289 -26.766 -19.656 1 69.5 116 ASP A CA 1
ATOM 983 C C . ASP A 1 116 ? -7.523 -27.766 -20.531 1 69.5 116 ASP A C 1
ATOM 985 O O . ASP A 1 116 ? -7.559 -28.969 -20.281 1 69.5 116 ASP A O 1
ATOM 989 N N . GLU A 1 117 ? -6.879 -27.281 -21.469 1 57.97 117 GLU A N 1
ATOM 990 C CA . GLU A 1 117 ? -6.176 -28.234 -22.312 1 57.97 117 GLU A CA 1
ATOM 991 C C . GLU A 1 117 ? -4.91 -28.75 -21.625 1 57.97 117 GLU A C 1
ATOM 993 O O . GLU A 1 117 ? -4.488 -29.891 -21.859 1 57.97 117 GLU A O 1
ATOM 998 N N . GLU A 1 118 ? -4.281 -27.938 -21 1 51.94 118 GLU A N 1
ATOM 999 C CA . GLU A 1 118 ? -3 -28.375 -20.453 1 51.94 118 GLU A CA 1
ATOM 1000 C C . GLU A 1 118 ? -3.199 -29.25 -19.219 1 51.94 118 GLU A C 1
ATOM 1002 O O . GLU A 1 118 ? -2.229 -29.734 -18.625 1 51.94 118 GLU A O 1
ATOM 1007 N N . GLU A 1 119 ? -4.273 -29.531 -18.734 1 42.53 119 GLU A N 1
ATOM 1008 C CA . GLU A 1 119 ? -4.363 -30.672 -17.828 1 42.53 119 GLU A CA 1
ATOM 1009 C C . GLU A 1 119 ? -4.336 -31.984 -18.578 1 42.53 119 GLU A C 1
ATOM 1011 O O . GLU A 1 119 ? -4.879 -32.094 -19.688 1 42.53 119 GLU A O 1
ATOM 1016 N N . VAL B 1 1 ? 9.734 -9.625 -9.32 1 93.75 1 VAL B N 1
ATOM 1017 C CA . VAL B 1 1 ? 8.641 -10.539 -9.008 1 93.75 1 VAL B CA 1
ATOM 1018 C C . VAL B 1 1 ? 7.945 -10.961 -10.305 1 93.75 1 VAL B C 1
ATOM 1020 O O . VAL B 1 1 ? 7.57 -10.109 -11.117 1 93.75 1 VAL B O 1
ATOM 1023 N N . LEU B 1 2 ? 7.977 -12.289 -10.508 1 96.81 2 LEU B N 1
ATOM 1024 C CA . LEU B 1 2 ? 7.227 -12.836 -11.633 1 96.81 2 LEU B CA 1
ATOM 1025 C C . LEU B 1 2 ? 5.941 -13.508 -11.156 1 96.81 2 LEU B C 1
ATOM 1027 O O . LEU B 1 2 ? 5.926 -14.148 -10.102 1 96.81 2 LEU B O 1
ATOM 1031 N N . TRP B 1 3 ? 4.93 -13.312 -12.008 1 97.81 3 TRP B N 1
ATOM 1032 C CA . TRP B 1 3 ? 3.701 -13.984 -11.586 1 97.81 3 TRP B CA 1
ATOM 1033 C C . TRP B 1 3 ? 2.922 -14.5 -12.789 1 97.81 3 TRP B C 1
ATOM 1035 O O . TRP B 1 3 ? 3.07 -13.984 -13.898 1 97.81 3 TRP B O 1
ATOM 1045 N N . ALA B 1 4 ? 2.178 -15.547 -12.555 1 97.75 4 ALA B N 1
ATOM 1046 C CA . ALA B 1 4 ? 1.186 -16.125 -13.461 1 97.75 4 ALA B CA 1
ATOM 1047 C C . ALA B 1 4 ? -0.036 -16.625 -12.688 1 97.75 4 ALA B C 1
ATOM 1049 O O . ALA B 1 4 ? -0.068 -16.547 -11.453 1 97.75 4 ALA B O 1
ATOM 1050 N N . GLN B 1 5 ? -0.98 -17.047 -13.477 1 97.75 5 GLN B N 1
ATOM 1051 C CA . GLN B 1 5 ? -2.176 -17.5 -12.773 1 97.75 5 GLN B CA 1
ATOM 1052 C C . GLN B 1 5 ? -2.945 -18.516 -13.609 1 97.75 5 GLN B C 1
ATOM 1054 O O . GLN B 1 5 ? -2.666 -18.688 -14.797 1 97.75 5 GLN B O 1
ATOM 1059 N N . ARG B 1 6 ? -3.779 -19.188 -12.891 1 97.06 6 ARG B N 1
ATOM 1060 C CA . ARG B 1 6 ? -4.801 -20.062 -13.461 1 97.06 6 ARG B CA 1
ATOM 1061 C C . ARG B 1 6 ? -6.18 -19.719 -12.898 1 97.06 6 ARG B C 1
ATOM 1063 O O . ARG B 1 6 ? -6.293 -19.156 -11.812 1 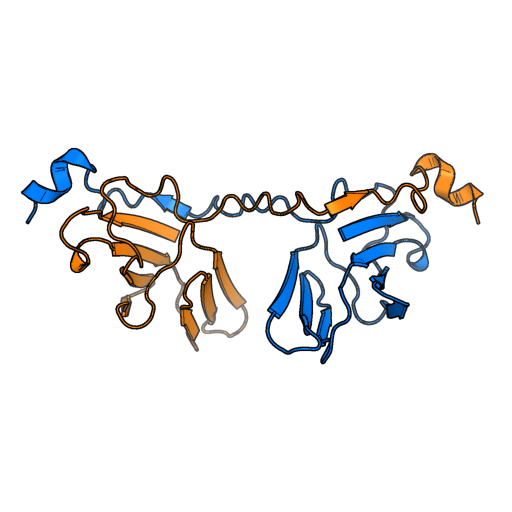97.06 6 ARG B O 1
ATOM 1070 N N . SER B 1 7 ? -7.164 -20.016 -13.727 1 95.31 7 SER B N 1
ATOM 1071 C CA . SER B 1 7 ? -8.539 -19.797 -13.297 1 95.31 7 SER B CA 1
ATOM 1072 C C . SER B 1 7 ? -9.469 -20.891 -13.828 1 95.31 7 SER B C 1
ATOM 1074 O O . SER B 1 7 ? -9.234 -21.422 -14.906 1 95.31 7 SER B O 1
ATOM 1076 N N . SER B 1 8 ? -10.414 -21.203 -13.016 1 93.75 8 SER B N 1
ATOM 1077 C CA . SER B 1 8 ? -11.461 -22.141 -13.391 1 93.75 8 SER B CA 1
ATOM 1078 C C . SER B 1 8 ? -12.773 -21.828 -12.672 1 93.75 8 SER B C 1
ATOM 1080 O O . SER B 1 8 ? -12.797 -21.688 -11.445 1 93.75 8 SER B O 1
ATOM 1082 N N . ALA B 1 9 ? -13.82 -21.734 -13.367 1 91.75 9 ALA B N 1
ATOM 1083 C CA . ALA B 1 9 ? -15.125 -21.469 -12.766 1 91.75 9 ALA B CA 1
ATOM 1084 C C . ALA B 1 9 ? -15.633 -22.672 -11.992 1 91.75 9 ALA B C 1
ATOM 1086 O O . ALA B 1 9 ? -16.422 -22.531 -11.047 1 91.75 9 ALA B O 1
ATOM 1087 N N . THR B 1 10 ? -15.164 -23.844 -12.359 1 91.31 10 THR B N 1
ATOM 1088 C CA . THR B 1 10 ? -15.781 -25.047 -11.852 1 91.31 10 THR B CA 1
ATOM 1089 C C . THR B 1 10 ? -14.844 -25.781 -10.898 1 91.31 10 THR B C 1
ATOM 1091 O O . THR B 1 10 ? -15.289 -26.5 -10 1 91.31 10 THR B O 1
ATOM 1094 N N . GLU B 1 11 ? -13.578 -25.656 -11.016 1 93.19 11 GLU B N 1
ATOM 1095 C CA . GLU B 1 11 ? -12.594 -26.344 -10.188 1 93.19 11 GLU B CA 1
ATOM 1096 C C . GLU B 1 11 ? -11.812 -25.375 -9.312 1 93.19 11 GLU B C 1
ATOM 1098 O O . GLU B 1 11 ? -10.828 -24.781 -9.758 1 93.19 11 GLU B O 1
ATOM 1103 N N . SER B 1 12 ? -12.109 -25.297 -8.109 1 92.94 12 SER B N 1
ATOM 1104 C CA . SER B 1 12 ? -11.516 -24.344 -7.176 1 92.94 12 SER B CA 1
ATOM 1105 C C . SER B 1 12 ? -10.008 -24.562 -7.066 1 92.94 12 SER B C 1
ATOM 1107 O O . SER B 1 12 ? -9.25 -23.594 -6.961 1 92.94 12 SER B O 1
ATOM 1109 N N . ALA B 1 13 ? -9.609 -25.766 -7.176 1 93.81 13 ALA B N 1
ATOM 1110 C CA . ALA B 1 13 ? -8.203 -26.109 -6.992 1 93.81 13 ALA B CA 1
ATOM 1111 C C . ALA B 1 13 ? -7.352 -25.547 -8.125 1 93.81 13 ALA B C 1
ATOM 1113 O O . ALA B 1 13 ? -6.137 -25.391 -7.984 1 93.81 13 ALA B O 1
ATOM 1114 N N . LYS B 1 14 ? -8.047 -25.172 -9.172 1 94.19 14 LYS B N 1
ATOM 1115 C CA . LYS B 1 14 ? -7.309 -24.703 -10.344 1 94.19 14 LYS B CA 1
ATOM 1116 C C . LYS B 1 14 ? -7.219 -23.188 -10.359 1 94.19 14 LYS B C 1
ATOM 1118 O O . LYS B 1 14 ? -6.711 -22.594 -11.312 1 94.19 14 LYS B O 1
ATOM 1123 N N . ASN B 1 15 ? -7.711 -22.594 -9.367 1 96.94 15 ASN B N 1
ATOM 1124 C CA . ASN B 1 15 ? -7.602 -21.141 -9.234 1 96.94 15 ASN B CA 1
ATOM 1125 C C . ASN B 1 15 ? -6.41 -20.75 -8.359 1 96.94 15 ASN B C 1
ATOM 1127 O O . ASN B 1 15 ? -6.543 -20.609 -7.145 1 96.94 15 ASN B O 1
ATOM 1131 N N . VAL B 1 16 ? -5.246 -20.625 -9.078 1 98 16 VAL B N 1
ATOM 1132 C CA . VAL B 1 16 ? -4.012 -20.469 -8.32 1 98 16 VAL B CA 1
ATOM 1133 C C . VAL B 1 16 ? -3.191 -19.312 -8.922 1 98 16 VAL B C 1
ATOM 1135 O O . VAL B 1 16 ? -3.338 -18.984 -10.102 1 98 16 VAL B O 1
ATOM 1138 N N . LEU B 1 17 ? -2.42 -18.656 -8.062 1 98.25 17 LEU B N 1
ATOM 1139 C CA . LEU B 1 17 ? -1.357 -17.734 -8.43 1 98.25 17 LEU B CA 1
ATOM 1140 C C . LEU B 1 17 ? 0.011 -18.391 -8.297 1 98.25 17 LEU B C 1
ATOM 1142 O O . LEU B 1 17 ? 0.295 -19.031 -7.289 1 98.25 17 LEU B O 1
ATOM 1146 N N . TYR B 1 18 ? 0.765 -18.266 -9.359 1 98.5 18 TYR B N 1
ATOM 1147 C CA . TYR B 1 18 ? 2.189 -18.562 -9.289 1 98.5 18 TYR B CA 1
ATOM 1148 C C . TYR B 1 18 ? 3.008 -17.297 -9.078 1 98.5 18 TYR B C 1
ATOM 1150 O O . TYR B 1 18 ? 2.861 -16.328 -9.828 1 98.5 18 TYR B O 1
ATOM 1158 N N . LEU B 1 19 ? 3.803 -17.344 -8.07 1 98.12 19 LEU B N 1
ATOM 1159 C CA . LEU B 1 19 ? 4.664 -16.188 -7.809 1 98.12 19 LEU B CA 1
ATOM 1160 C C . LEU B 1 19 ? 6.113 -16.625 -7.641 1 98.12 19 LEU B C 1
ATOM 1162 O O . LEU B 1 19 ? 6.395 -17.625 -6.973 1 98.12 19 LEU B O 1
ATOM 1166 N N . THR B 1 20 ? 6.984 -15.938 -8.273 1 97.38 20 THR B N 1
ATOM 1167 C CA . THR B 1 20 ? 8.422 -16.094 -8.078 1 97.38 20 THR B CA 1
ATOM 1168 C C . THR B 1 20 ? 9.047 -14.797 -7.582 1 97.38 20 THR B C 1
ATOM 1170 O O . THR B 1 20 ? 8.969 -13.766 -8.25 1 97.38 20 THR B O 1
ATOM 1173 N N . VAL B 1 21 ? 9.594 -14.875 -6.41 1 94.25 21 VAL B N 1
ATOM 1174 C CA . VAL B 1 21 ? 10.273 -13.711 -5.84 1 94.25 21 VAL B CA 1
ATOM 1175 C C . VAL B 1 21 ? 11.781 -13.953 -5.824 1 94.25 21 VAL B C 1
ATOM 1177 O O . VAL B 1 21 ? 12.266 -14.867 -5.148 1 94.25 21 VAL B O 1
ATOM 1180 N N . LYS B 1 22 ? 12.453 -13.172 -6.586 1 90.88 22 LYS B N 1
ATOM 1181 C CA . LYS B 1 22 ? 13.914 -13.273 -6.613 1 90.88 22 LYS B CA 1
ATOM 1182 C C . LYS B 1 22 ? 14.531 -12.656 -5.367 1 90.88 22 LYS B C 1
ATOM 1184 O O . LYS B 1 22 ? 14.258 -11.492 -5.047 1 90.88 22 LYS B O 1
ATOM 1189 N N . ILE B 1 23 ? 15.195 -13.484 -4.613 1 83.94 23 ILE B N 1
ATOM 1190 C CA . ILE B 1 23 ? 15.867 -12.984 -3.42 1 83.94 23 ILE B CA 1
ATOM 1191 C C . ILE B 1 23 ? 17.344 -13.391 -3.453 1 83.94 23 ILE B C 1
ATOM 1193 O O . ILE B 1 23 ? 17.688 -14.445 -3.98 1 83.94 23 ILE B O 1
ATOM 1197 N N . ALA B 1 24 ? 18.156 -12.492 -3.301 1 73.56 24 ALA B N 1
ATOM 1198 C CA . ALA B 1 24 ? 19.578 -12.859 -3.229 1 73.56 24 ALA B CA 1
ATOM 1199 C C . ALA B 1 24 ? 19.859 -13.727 -2.006 1 73.56 24 ALA B C 1
ATOM 1201 O O . ALA B 1 24 ? 19.047 -13.773 -1.072 1 73.56 24 ALA B O 1
ATOM 1202 N N . ASP B 1 25 ? 21.016 -14.398 -1.942 1 69.88 25 ASP B N 1
ATOM 1203 C CA . ASP B 1 25 ? 21.5 -15.227 -0.842 1 69.88 25 ASP B CA 1
ATOM 1204 C C . ASP B 1 25 ? 21.109 -14.633 0.508 1 69.88 25 ASP B C 1
ATOM 1206 O O . ASP B 1 25 ? 21.594 -13.555 0.876 1 69.88 25 ASP B O 1
ATOM 1210 N N . THR B 1 26 ? 19.875 -15.055 0.875 1 69.69 26 THR B N 1
ATOM 1211 C CA . THR B 1 26 ? 19.344 -14.375 2.045 1 69.69 26 THR B CA 1
ATOM 1212 C C . THR B 1 26 ? 19.297 -15.305 3.25 1 69.69 26 THR B C 1
ATOM 1214 O O . THR B 1 26 ? 19.375 -16.531 3.094 1 69.69 26 THR B O 1
ATOM 1217 N N . LYS B 1 27 ? 19.531 -14.68 4.395 1 77.19 27 LYS B N 1
ATOM 1218 C CA . LYS B 1 27 ? 19.281 -15.312 5.688 1 77.19 27 LYS B CA 1
ATOM 1219 C C . LYS B 1 27 ? 18 -14.789 6.312 1 77.19 27 LYS B C 1
ATOM 1221 O O . LYS B 1 27 ? 17.547 -13.688 5.988 1 77.19 27 LYS B O 1
ATOM 1226 N N . ASN B 1 28 ? 17.25 -15.695 7.148 1 83.38 28 ASN B N 1
ATOM 1227 C CA . ASN B 1 28 ? 16.109 -15.328 7.98 1 83.38 28 ASN B CA 1
ATOM 1228 C C . ASN B 1 28 ? 14.891 -14.984 7.133 1 83.38 28 ASN B C 1
ATOM 1230 O O . ASN B 1 28 ? 14.25 -13.953 7.352 1 83.38 28 ASN B O 1
ATOM 1234 N N . LEU B 1 29 ? 14.688 -15.758 6.129 1 88.56 29 LEU B N 1
ATOM 1235 C CA . LEU B 1 29 ? 13.5 -15.547 5.305 1 88.56 29 LEU B CA 1
ATOM 1236 C C . LEU B 1 29 ? 12.227 -15.672 6.137 1 88.56 29 LEU B C 1
ATOM 1238 O O . LEU B 1 29 ? 12.055 -16.656 6.859 1 88.56 29 LEU B O 1
ATOM 1242 N N . ARG B 1 30 ? 11.469 -14.648 6.148 1 90.81 30 ARG B N 1
ATOM 1243 C CA . ARG B 1 30 ? 10.156 -14.656 6.785 1 90.81 30 ARG B CA 1
ATOM 1244 C C . ARG B 1 30 ? 9.055 -14.383 5.766 1 90.81 30 ARG B C 1
ATOM 1246 O O . ARG B 1 30 ? 9.148 -13.438 4.98 1 90.81 30 ARG B O 1
ATOM 1253 N N . VAL B 1 31 ? 8.133 -15.289 5.781 1 94.38 31 VAL B N 1
ATOM 1254 C CA . VAL B 1 31 ? 6.996 -15.148 4.883 1 94.38 31 VAL B CA 1
ATOM 1255 C C . VAL B 1 31 ? 5.703 -15.086 5.688 1 94.38 31 VAL B C 1
ATOM 1257 O O . VAL B 1 31 ? 5.469 -15.922 6.566 1 94.38 31 VAL B O 1
ATOM 1260 N N . ASP B 1 32 ? 4.945 -14.102 5.461 1 93.94 32 ASP B N 1
ATOM 1261 C CA . ASP B 1 32 ? 3.619 -13.961 6.051 1 93.94 32 ASP B CA 1
ATOM 1262 C C . ASP B 1 32 ? 2.555 -13.781 4.969 1 93.94 32 ASP B C 1
ATOM 1264 O O . ASP B 1 32 ? 2.387 -12.688 4.426 1 93.94 32 ASP B O 1
ATOM 1268 N N . LEU B 1 33 ? 1.857 -14.844 4.664 1 96.56 33 LEU B N 1
ATOM 1269 C CA . LEU B 1 33 ? 0.789 -14.836 3.67 1 96.56 33 LEU B CA 1
ATOM 1270 C C . LEU B 1 33 ? -0.577 -14.742 4.34 1 96.56 33 LEU B C 1
ATOM 1272 O O . LEU B 1 33 ? -0.933 -15.602 5.156 1 96.56 33 LEU B O 1
ATOM 1276 N N . GLN B 1 34 ? -1.237 -13.633 4.012 1 91.25 34 GLN B N 1
ATOM 1277 C CA . GLN B 1 34 ? -2.594 -13.414 4.504 1 91.25 34 GLN B CA 1
ATOM 1278 C C . GLN B 1 34 ? -3.598 -13.375 3.355 1 91.25 34 GLN B C 1
ATOM 1280 O O . GLN B 1 34 ? -3.215 -13.461 2.188 1 91.25 34 GLN B O 1
ATOM 1285 N N . ALA B 1 35 ? -4.863 -13.25 3.664 1 91.81 35 ALA B N 1
ATOM 1286 C CA . ALA B 1 35 ? -5.941 -13.328 2.68 1 91.81 35 ALA B CA 1
ATOM 1287 C C . ALA B 1 35 ? -5.797 -12.234 1.622 1 91.81 35 ALA B C 1
ATOM 1289 O O . ALA B 1 35 ? -6.148 -12.445 0.458 1 91.81 35 ALA B O 1
ATOM 1290 N N . GLU B 1 36 ? -5.277 -11.117 2.025 1 87.5 36 GLU B N 1
ATOM 1291 C CA . GLU B 1 36 ? -5.27 -10.023 1.06 1 87.5 36 GLU B CA 1
ATOM 1292 C C . GLU B 1 36 ? -3.861 -9.477 0.858 1 87.5 36 GLU B C 1
ATOM 1294 O O . GLU B 1 36 ? -3.666 -8.508 0.121 1 87.5 36 GLU B O 1
ATOM 1299 N N . HIS B 1 37 ? -2.887 -10.148 1.601 1 84.06 37 HIS B N 1
ATOM 1300 C CA . HIS B 1 37 ? -1.565 -9.531 1.621 1 84.06 37 HIS B CA 1
ATOM 1301 C C . HIS B 1 37 ? -0.468 -10.578 1.748 1 84.06 37 HIS B C 1
ATOM 1303 O O . HIS B 1 37 ? -0.64 -11.578 2.445 1 84.06 37 HIS B O 1
ATOM 1309 N N . LEU B 1 38 ? 0.632 -10.289 1.035 1 93.06 38 LEU B N 1
ATOM 1310 C CA . LEU B 1 38 ? 1.863 -11.047 1.216 1 93.06 38 LEU B CA 1
ATOM 1311 C C . LEU B 1 38 ? 2.988 -10.156 1.724 1 93.06 38 LEU B C 1
ATOM 1313 O O . LEU B 1 38 ? 3.25 -9.094 1.15 1 93.06 38 LEU B O 1
ATOM 1317 N N . HIS B 1 39 ? 3.537 -10.562 2.861 1 85.88 39 HIS B N 1
ATOM 1318 C CA . HIS B 1 39 ? 4.73 -9.914 3.391 1 85.88 39 HIS B CA 1
ATOM 1319 C C . HIS B 1 39 ? 5.93 -10.859 3.357 1 85.88 39 HIS B C 1
ATOM 1321 O O . HIS B 1 39 ? 5.844 -11.992 3.826 1 85.88 39 HIS B O 1
ATOM 1327 N N . LEU B 1 40 ? 6.988 -10.461 2.748 1 90.44 40 LEU B N 1
ATOM 1328 C CA . LEU B 1 40 ? 8.234 -11.227 2.699 1 90.44 40 LEU B CA 1
ATOM 1329 C C . LEU B 1 40 ? 9.414 -10.375 3.146 1 90.44 40 LEU B C 1
ATOM 1331 O O . LEU B 1 40 ? 9.547 -9.219 2.729 1 90.44 40 LEU B O 1
ATOM 1335 N N . GLU B 1 41 ? 10.156 -10.953 4.074 1 84.75 41 GLU B N 1
ATOM 1336 C CA . GLU B 1 41 ? 11.352 -10.242 4.512 1 84.75 41 GLU B CA 1
ATOM 1337 C C . GLU B 1 41 ? 12.555 -11.188 4.59 1 84.75 41 GLU B C 1
ATOM 1339 O O . GLU B 1 41 ? 12.398 -12.367 4.91 1 84.75 41 GLU B O 1
ATOM 1344 N N . SER B 1 42 ? 13.672 -10.648 4.234 1 86.19 42 SER B N 1
ATOM 1345 C CA . SER B 1 42 ? 14.906 -11.422 4.332 1 86.19 42 SER B CA 1
ATOM 1346 C C . SER B 1 42 ? 16.109 -10.508 4.543 1 86.19 42 SER B C 1
ATOM 1348 O O . SER B 1 42 ? 16.047 -9.305 4.266 1 86.19 42 SER B O 1
ATOM 1350 N N . ASP B 1 43 ? 17.156 -11.008 5.117 1 82.94 43 ASP B N 1
ATOM 1351 C CA . ASP B 1 43 ? 18.406 -10.281 5.312 1 82.94 43 ASP B CA 1
ATOM 1352 C C . ASP B 1 43 ? 19.484 -10.805 4.379 1 82.94 43 ASP B C 1
ATOM 1354 O O . ASP B 1 43 ? 19.516 -11.992 4.047 1 82.94 43 ASP B O 1
ATOM 1358 N N . SER B 1 44 ? 20.312 -9.859 3.955 1 77.19 44 SER B N 1
ATOM 1359 C CA . SER B 1 44 ? 21.5 -10.32 3.244 1 77.19 44 SER B CA 1
ATOM 1360 C C . SER B 1 44 ? 22.375 -11.18 4.145 1 77.19 44 SER B C 1
ATOM 1362 O O . SER B 1 44 ? 22.234 -11.156 5.367 1 77.19 44 SER B O 1
ATOM 1364 N N . GLU B 1 45 ? 23.234 -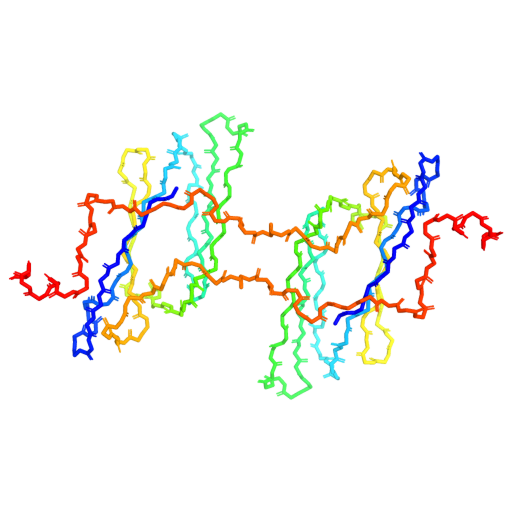11.984 3.469 1 75.38 45 GLU B N 1
ATOM 1365 C CA . GLU B 1 45 ? 24.141 -12.859 4.203 1 75.38 45 GLU B CA 1
ATOM 1366 C C . GLU B 1 45 ? 25 -12.055 5.18 1 75.38 45 GLU B C 1
ATOM 1368 O O . GLU B 1 45 ? 25.297 -12.523 6.277 1 75.38 45 GLU B O 1
ATOM 1373 N N . ASP B 1 46 ? 25.219 -10.828 4.742 1 73.62 46 ASP B N 1
ATOM 1374 C CA . ASP B 1 46 ? 26.094 -10.016 5.578 1 73.62 46 ASP B CA 1
ATOM 1375 C C . ASP B 1 46 ? 25.281 -9.086 6.48 1 73.62 46 ASP B C 1
ATOM 1377 O O . ASP B 1 46 ? 25.844 -8.289 7.23 1 73.62 46 ASP B O 1
ATOM 1381 N N . TYR B 1 47 ? 24.031 -9.273 6.535 1 68 47 TYR B N 1
ATOM 1382 C CA . TYR B 1 47 ? 23.047 -8.555 7.344 1 68 47 TYR B CA 1
ATOM 1383 C C . TYR B 1 47 ? 23.094 -7.055 7.051 1 68 47 TYR B C 1
ATOM 1385 O O . TYR B 1 47 ? 22.641 -6.246 7.863 1 68 47 TYR B O 1
ATOM 1393 N N . ASP B 1 48 ? 23.688 -6.715 5.918 1 73.31 48 ASP B N 1
ATOM 1394 C CA . ASP B 1 48 ? 23.812 -5.305 5.566 1 73.31 48 ASP B CA 1
ATOM 1395 C C . ASP B 1 48 ? 22.578 -4.797 4.84 1 73.31 48 ASP B C 1
ATOM 1397 O O . ASP B 1 48 ? 22.328 -3.59 4.797 1 73.31 48 ASP B O 1
ATOM 1401 N N . ASN B 1 49 ? 21.891 -5.781 4.293 1 68.94 49 ASN B N 1
ATOM 1402 C CA . ASN B 1 49 ? 20.703 -5.371 3.549 1 68.94 49 ASN B CA 1
ATOM 1403 C C . ASN B 1 49 ? 19.469 -6.145 3.99 1 68.94 49 ASN B C 1
ATOM 1405 O O . ASN B 1 49 ? 19.531 -7.352 4.223 1 68.94 49 ASN B O 1
ATOM 1409 N N . HIS B 1 50 ? 18.469 -5.379 4.281 1 74.75 50 HIS B N 1
ATOM 1410 C CA . HIS B 1 50 ? 17.156 -5.945 4.621 1 74.75 50 HIS B CA 1
ATOM 1411 C C . HIS B 1 50 ? 16.172 -5.777 3.473 1 74.75 50 HIS B C 1
ATOM 1413 O O . HIS B 1 50 ? 15.977 -4.668 2.973 1 74.75 50 HIS B O 1
ATOM 1419 N N . TYR B 1 51 ? 15.695 -6.945 2.986 1 76.81 51 TYR B N 1
ATOM 1420 C CA . TYR B 1 51 ? 14.711 -6.93 1.907 1 76.81 51 TYR B CA 1
ATOM 1421 C C . TYR B 1 51 ? 13.297 -7.105 2.453 1 76.81 51 TYR B C 1
ATOM 1423 O O . TYR B 1 51 ? 13.07 -7.914 3.354 1 76.81 51 TYR B O 1
ATOM 1431 N N . VAL B 1 52 ? 12.422 -6.266 2.039 1 75 52 VAL B N 1
ATOM 1432 C CA . VAL B 1 52 ? 11.016 -6.387 2.402 1 75 52 VAL B CA 1
ATOM 1433 C C . VAL B 1 52 ? 10.148 -6.27 1.152 1 75 52 VAL B C 1
ATOM 1435 O O . VAL B 1 52 ? 10.344 -5.371 0.332 1 75 52 VAL B O 1
ATOM 1438 N N . LEU B 1 53 ? 9.281 -7.219 1.004 1 81 53 LEU B N 1
ATOM 1439 C CA . LEU B 1 53 ? 8.289 -7.172 -0.059 1 81 53 LEU B CA 1
ATOM 1440 C C . LEU B 1 53 ? 6.875 -7.227 0.517 1 81 53 LEU B C 1
ATOM 1442 O O . LEU B 1 53 ? 6.566 -8.102 1.332 1 81 53 LEU B O 1
ATOM 1446 N N . ASP B 1 54 ? 6.086 -6.227 0.142 1 80.81 54 ASP B N 1
ATOM 1447 C CA . ASP B 1 54 ? 4.672 -6.223 0.504 1 80.81 54 ASP B CA 1
ATOM 1448 C C . ASP B 1 54 ? 3.787 -6.152 -0.739 1 80.81 54 ASP B C 1
ATOM 1450 O O . ASP B 1 54 ? 3.918 -5.23 -1.547 1 80.81 54 ASP B O 1
ATOM 1454 N N . ILE B 1 55 ? 2.951 -7.164 -0.765 1 83.88 55 ILE B N 1
ATOM 1455 C CA . ILE B 1 55 ? 2.002 -7.195 -1.871 1 83.88 55 ILE B CA 1
ATOM 1456 C C . ILE B 1 55 ? 0.576 -7.246 -1.327 1 83.88 55 ILE B C 1
ATOM 1458 O O . ILE B 1 55 ? 0.266 -8.055 -0.451 1 83.88 55 ILE B O 1
ATOM 1462 N N . ASP B 1 56 ? -0.2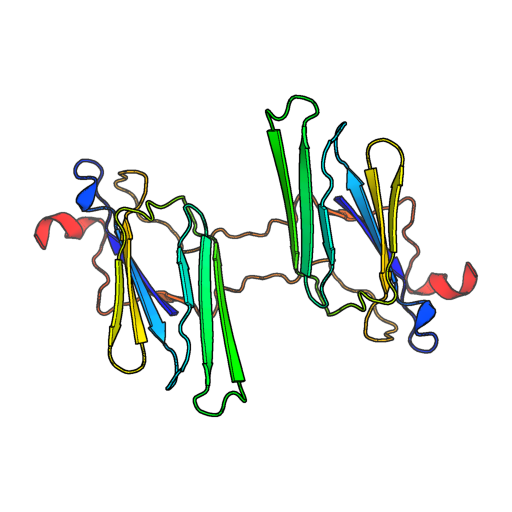61 -6.297 -1.896 1 83.31 56 ASP B N 1
ATOM 1463 C CA . ASP B 1 56 ? -1.705 -6.422 -1.726 1 83.31 56 ASP B CA 1
ATOM 1464 C C . ASP B 1 56 ? -2.354 -7.039 -2.963 1 83.31 56 ASP B C 1
ATOM 1466 O O . ASP B 1 56 ? -2.326 -6.445 -4.043 1 83.31 56 ASP B O 1
ATOM 1470 N N . PHE B 1 57 ? -2.936 -8.141 -2.701 1 90.62 57 PHE B N 1
ATOM 1471 C CA . PHE B 1 57 ? -3.463 -8.883 -3.846 1 90.62 57 PHE B CA 1
ATOM 1472 C C . PHE B 1 57 ? -4.66 -8.156 -4.449 1 90.62 57 PHE B C 1
ATOM 1474 O O . PHE B 1 57 ? -5.348 -7.402 -3.758 1 90.62 57 PHE B O 1
ATOM 1481 N N . TYR B 1 58 ? -4.812 -8.508 -5.668 1 88.19 58 TYR B N 1
ATOM 1482 C CA . TYR B 1 58 ? -5.973 -7.988 -6.379 1 88.19 58 TYR B CA 1
ATOM 1483 C C . TYR B 1 58 ? -7.266 -8.422 -5.699 1 88.19 58 TYR B C 1
ATOM 1485 O O . TYR B 1 58 ? -8.172 -7.605 -5.508 1 88.19 58 TYR B O 1
ATOM 1493 N N . LYS B 1 59 ? -7.383 -9.703 -5.406 1 90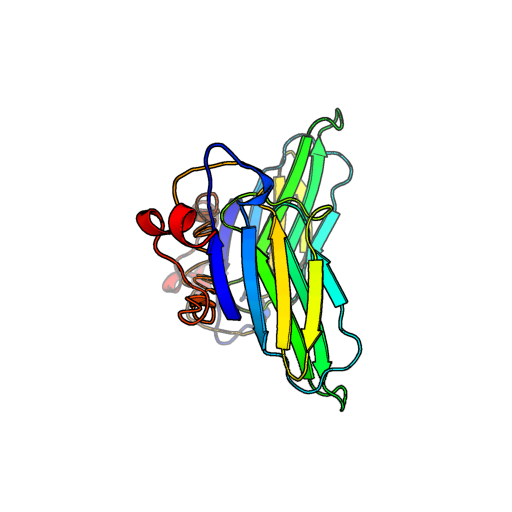.81 59 LYS B N 1
ATOM 1494 C CA . LYS B 1 59 ? -8.461 -10.305 -4.629 1 90.81 59 LYS B CA 1
ATOM 1495 C C . LYS B 1 59 ? -7.902 -11.211 -3.535 1 90.81 59 LYS B C 1
ATOM 1497 O O . LYS B 1 59 ? -6.695 -11.445 -3.471 1 90.81 59 LYS B O 1
ATOM 1502 N N . ALA B 1 60 ? -8.797 -11.68 -2.715 1 94.19 60 ALA B N 1
ATOM 1503 C CA . ALA B 1 60 ? -8.406 -12.5 -1.575 1 94.19 60 ALA B CA 1
ATOM 1504 C C . ALA B 1 60 ? -7.906 -13.867 -2.035 1 94.19 60 ALA B C 1
ATOM 1506 O O . ALA B 1 60 ? -8.32 -14.367 -3.08 1 94.19 60 ALA B O 1
ATOM 1507 N N . VAL B 1 61 ? -7.07 -14.398 -1.179 1 97.94 61 VAL B N 1
ATOM 1508 C CA . VAL B 1 61 ? -6.531 -15.734 -1.416 1 97.94 61 VAL B CA 1
ATOM 1509 C C . VAL B 1 61 ? -6.742 -16.609 -0.178 1 97.94 61 VAL B C 1
ATOM 1511 O O . VAL B 1 61 ? -7.25 -16.125 0.841 1 97.94 61 VAL B O 1
ATOM 1514 N N . LYS B 1 62 ? -6.41 -17.891 -0.345 1 97 62 LYS B N 1
ATOM 1515 C CA . LYS B 1 62 ? -6.484 -18.828 0.764 1 97 62 LYS B CA 1
ATOM 1516 C C . LYS B 1 62 ? -5.09 -19.203 1.259 1 97 62 LYS B C 1
ATOM 1518 O O . LYS B 1 62 ? -4.473 -20.141 0.742 1 97 62 LYS B O 1
ATOM 1523 N N . PRO B 1 63 ? -4.672 -18.594 2.311 1 97.25 63 PRO B N 1
ATOM 1524 C CA . PRO B 1 63 ? -3.316 -18.891 2.787 1 97.25 63 PRO B CA 1
ATOM 1525 C C . PRO B 1 63 ? -3.135 -20.359 3.193 1 97.25 63 PRO B C 1
ATOM 1527 O O . PRO B 1 63 ? -2.076 -20.938 2.953 1 97.25 63 PRO B O 1
ATOM 1530 N N . GLU B 1 64 ? -4.172 -20.938 3.754 1 96.81 64 GLU B N 1
ATOM 1531 C CA . GLU B 1 64 ? -4.074 -22.297 4.285 1 96.81 64 GLU B CA 1
ATOM 1532 C C . GLU B 1 64 ? -3.939 -23.328 3.16 1 96.81 64 GLU B C 1
ATOM 1534 O O . GLU B 1 64 ? -3.479 -24.453 3.387 1 96.81 64 GLU B O 1
ATOM 1539 N N . GLU B 1 65 ? -4.312 -22.969 2.018 1 97.44 65 GLU B N 1
ATOM 1540 C CA . GLU B 1 65 ? -4.23 -23.875 0.875 1 97.44 65 GLU B CA 1
ATOM 1541 C C . GLU B 1 65 ? -3.1 -23.469 -0.068 1 97.44 65 GLU B C 1
ATOM 1543 O O . GLU B 1 65 ? -3.062 -23.906 -1.222 1 97.44 65 GLU B O 1
ATOM 1548 N N . SER B 1 66 ? -2.242 -22.609 0.408 1 97.69 66 SER B N 1
ATOM 1549 C CA . SER B 1 66 ? -1.129 -22.094 -0.38 1 97.69 66 SER B CA 1
ATOM 1550 C C . SER B 1 66 ? 0.206 -22.625 0.142 1 97.69 66 SER B C 1
ATOM 1552 O O . SER B 1 66 ? 0.297 -23.078 1.284 1 97.69 66 SER B O 1
ATOM 1554 N N . ARG B 1 67 ? 1.188 -22.625 -0.721 1 97.56 67 ARG B N 1
ATOM 1555 C CA . ARG B 1 67 ? 2.518 -23.094 -0.332 1 97.56 67 ARG B CA 1
ATOM 1556 C C . ARG B 1 67 ? 3.602 -22.234 -0.976 1 97.56 67 ARG B C 1
ATOM 1558 O O . ARG B 1 67 ? 3.367 -21.594 -2.002 1 97.56 67 ARG B O 1
ATOM 1565 N N . HIS B 1 68 ? 4.695 -22.25 -0.239 1 96.56 68 HIS B N 1
ATOM 1566 C CA . HIS B 1 68 ? 5.879 -21.594 -0.777 1 96.56 68 HIS B CA 1
ATOM 1567 C C . HIS B 1 68 ? 7.148 -22.359 -0.422 1 96.56 68 HIS B C 1
ATOM 1569 O O . HIS B 1 68 ? 7.176 -23.109 0.556 1 96.56 68 HIS B O 1
ATOM 1575 N N . TRP B 1 69 ? 8.102 -22.297 -1.32 1 94.31 69 TRP B N 1
ATOM 1576 C CA . TRP B 1 69 ? 9.406 -22.891 -1.062 1 94.31 69 TRP B CA 1
ATOM 1577 C C . TRP B 1 69 ? 10.516 -22.109 -1.758 1 94.31 69 TRP B C 1
ATOM 1579 O O . TRP B 1 69 ? 10.266 -21.406 -2.738 1 94.31 69 TRP B O 1
ATOM 1589 N N . GLN B 1 70 ? 11.695 -22.234 -1.119 1 91.69 70 GLN B N 1
ATOM 1590 C CA . GLN B 1 70 ? 12.852 -21.562 -1.702 1 91.69 70 GLN B CA 1
ATOM 1591 C C . GLN B 1 70 ? 13.688 -22.516 -2.537 1 91.69 70 GLN B C 1
ATOM 1593 O O . GLN B 1 70 ? 13.898 -23.672 -2.145 1 91.69 70 GLN B O 1
ATOM 1598 N N . ASN B 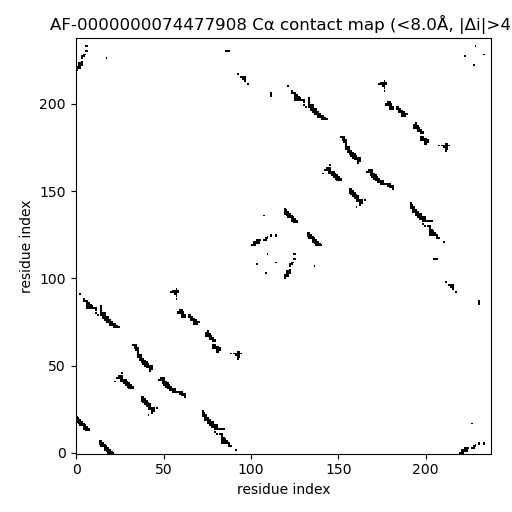1 71 ? 14 -22.172 -3.709 1 90.81 71 ASN B N 1
ATOM 1599 C CA . ASN B 1 71 ? 14.93 -22.891 -4.574 1 90.81 71 ASN B CA 1
ATOM 1600 C C . ASN B 1 71 ? 15.922 -21.938 -5.238 1 90.81 71 ASN B C 1
ATOM 1602 O O . ASN B 1 71 ? 15.531 -21.109 -6.07 1 90.81 71 ASN B O 1
ATOM 1606 N N . GLY B 1 72 ? 17.219 -22.109 -4.801 1 87.94 72 GLY B N 1
ATOM 1607 C CA . GLY B 1 72 ? 18.203 -21.172 -5.293 1 87.94 72 GLY B CA 1
ATOM 1608 C C . GLY B 1 72 ? 17.984 -19.75 -4.777 1 87.94 72 GLY B C 1
ATOM 1609 O O . GLY B 1 72 ? 17.859 -19.547 -3.57 1 87.94 72 GLY B O 1
ATOM 1610 N N . ASN B 1 73 ? 17.891 -18.828 -5.77 1 88.94 73 ASN B N 1
ATOM 1611 C CA . ASN B 1 73 ? 17.797 -17.422 -5.414 1 88.94 73 ASN B CA 1
ATOM 1612 C C . ASN B 1 73 ? 16.359 -16.906 -5.516 1 88.94 73 ASN B C 1
ATOM 1614 O O . ASN B 1 73 ? 16.141 -15.719 -5.75 1 88.94 73 ASN B O 1
ATOM 1618 N N . SER B 1 74 ? 15.461 -17.844 -5.363 1 93.5 74 SER B N 1
ATOM 1619 C CA . SER B 1 74 ? 14.07 -17.438 -5.543 1 93.5 74 SER B CA 1
ATOM 1620 C C . SER B 1 74 ? 13.156 -18.141 -4.539 1 93.5 74 SER B C 1
ATOM 1622 O O . SER B 1 74 ? 13.445 -19.25 -4.094 1 93.5 74 SER B O 1
ATOM 1624 N N . VAL B 1 75 ? 12.172 -17.438 -4.094 1 95 75 VAL B N 1
ATOM 1625 C CA . VAL B 1 75 ? 11.062 -18.031 -3.359 1 95 75 VAL B CA 1
ATOM 1626 C C . VAL B 1 75 ? 9.867 -18.234 -4.293 1 95 75 VAL B C 1
ATOM 1628 O O . VAL B 1 75 ? 9.477 -17.312 -5.016 1 95 75 VAL B O 1
ATOM 1631 N N . TYR B 1 76 ? 9.406 -19.469 -4.289 1 96.94 76 TYR B N 1
ATOM 1632 C CA . TYR B 1 76 ? 8.273 -19.828 -5.137 1 96.94 76 TYR B CA 1
ATOM 1633 C C . TYR B 1 76 ? 6.992 -19.922 -4.324 1 96.94 76 TYR B C 1
ATOM 1635 O O . TYR B 1 76 ? 7 -20.453 -3.209 1 96.94 76 TYR B O 1
ATOM 1643 N N . PHE B 1 77 ? 5.906 -19.406 -4.941 1 98.19 77 PHE B N 1
ATOM 1644 C CA . PHE B 1 77 ? 4.594 -19.516 -4.312 1 98.19 77 PHE B CA 1
ATOM 1645 C C . PHE B 1 77 ? 3.59 -20.156 -5.262 1 98.19 77 PHE B C 1
ATOM 1647 O O . PHE B 1 77 ? 3.594 -19.859 -6.461 1 98.19 77 PHE B O 1
ATOM 1654 N N . VAL B 1 78 ? 2.83 -21.031 -4.684 1 98.5 78 VAL B N 1
ATOM 1655 C CA . VAL B 1 78 ? 1.562 -21.453 -5.273 1 98.5 78 VAL B CA 1
ATOM 1656 C C . VAL B 1 78 ? 0.411 -21.062 -4.348 1 98.5 78 VAL B C 1
ATOM 1658 O O . VAL B 1 78 ? 0.232 -21.656 -3.285 1 98.5 78 VAL B O 1
ATOM 1661 N N . ILE B 1 79 ? -0.353 -20.062 -4.805 1 98.62 79 ILE B N 1
ATOM 1662 C CA . ILE B 1 79 ? -1.322 -19.438 -3.916 1 98.62 79 ILE B CA 1
ATOM 1663 C C . ILE B 1 79 ? -2.736 -19.688 -4.434 1 98.62 79 ILE B C 1
ATOM 1665 O O . ILE B 1 79 ? -3.059 -19.344 -5.574 1 98.62 79 ILE B O 1
ATOM 1669 N N . GLN B 1 80 ? -3.502 -20.266 -3.57 1 98.44 80 GLN B N 1
ATOM 1670 C CA . GLN B 1 80 ? -4.879 -20.562 -3.941 1 98.44 80 GLN B CA 1
ATOM 1671 C C . GLN B 1 80 ? -5.754 -19.312 -3.877 1 98.44 80 GLN B C 1
ATOM 1673 O O . GLN B 1 80 ? -5.844 -18.672 -2.83 1 98.44 80 GLN B O 1
ATOM 1678 N N . LYS B 1 81 ? -6.41 -19.031 -4.988 1 97.25 81 LYS B N 1
ATOM 1679 C CA . LYS B 1 81 ? -7.391 -17.953 -4.965 1 97.25 81 LYS B CA 1
ATOM 1680 C C . LYS B 1 81 ? -8.609 -18.328 -4.121 1 97.25 81 LYS B C 1
ATOM 1682 O O . LYS B 1 81 ? -9.008 -19.5 -4.094 1 97.25 81 LYS B O 1
ATOM 1687 N N . LEU B 1 82 ? -9.18 -17.422 -3.543 1 96.62 82 LEU B N 1
ATOM 1688 C CA . LEU B 1 82 ? -10.344 -17.688 -2.697 1 96.62 82 LEU B CA 1
ATOM 1689 C C . LEU B 1 82 ? -11.539 -18.109 -3.537 1 96.62 82 LEU B C 1
ATOM 1691 O O . LEU B 1 82 ? -12.25 -19.062 -3.191 1 96.62 82 LEU B O 1
ATOM 1695 N N . ASN B 1 83 ? -11.711 -17.422 -4.703 1 95.19 83 ASN B N 1
ATOM 1696 C CA . ASN B 1 83 ? -12.906 -17.641 -5.512 1 95.19 83 ASN B CA 1
ATOM 1697 C C . ASN B 1 83 ? -12.57 -18.344 -6.828 1 95.19 83 ASN B C 1
ATOM 1699 O O . ASN B 1 83 ? -11.547 -18.047 -7.453 1 95.19 83 ASN B O 1
ATOM 1703 N N . ALA B 1 84 ? -13.469 -19.219 -7.102 1 93.88 84 ALA B N 1
ATOM 1704 C CA . ALA B 1 84 ? -13.391 -19.812 -8.43 1 93.88 84 ALA B CA 1
ATOM 1705 C C . ALA B 1 84 ? -14.008 -18.891 -9.484 1 93.88 84 ALA B C 1
ATOM 1707 O O . ALA B 1 84 ? -15.18 -18.516 -9.367 1 93.88 84 ALA B O 1
ATOM 1708 N N . GLU B 1 85 ? -13.148 -18.531 -10.414 1 92.69 85 GLU B N 1
ATOM 1709 C CA . GLU B 1 85 ? -13.617 -17.656 -11.484 1 92.69 85 GLU B CA 1
ATOM 1710 C C . GLU B 1 85 ? -13 -18.047 -12.828 1 92.69 85 GLU B C 1
ATOM 1712 O O . GLU B 1 85 ? -11.844 -18.484 -12.883 1 92.69 85 GLU B O 1
ATOM 1717 N N . LYS B 1 86 ? -13.75 -17.844 -13.781 1 91.69 86 LYS B N 1
ATOM 1718 C CA . LYS B 1 86 ? -13.234 -18.109 -15.117 1 91.69 86 LYS B CA 1
ATOM 1719 C C . LYS B 1 86 ? -12.227 -17.047 -15.555 1 91.69 86 LYS B C 1
ATOM 1721 O O . LYS B 1 86 ? -11.203 -17.375 -16.172 1 91.69 86 LYS B O 1
ATOM 1726 N N . GLU B 1 87 ? -12.508 -15.789 -15.273 1 92.12 87 GLU B N 1
ATOM 1727 C CA . GLU B 1 87 ? -11.695 -14.656 -15.719 1 92.12 87 GLU B CA 1
ATOM 1728 C C . GLU B 1 87 ? -10.398 -14.562 -14.922 1 92.12 87 GLU B C 1
ATOM 1730 O O . GLU B 1 87 ? -10.375 -14.836 -13.719 1 92.12 87 GLU B O 1
ATOM 1735 N N . TYR B 1 88 ? -9.375 -14.133 -15.633 1 96.06 88 TYR B N 1
ATOM 1736 C CA . TYR B 1 88 ? -8.086 -13.867 -15.008 1 96.06 88 TYR B CA 1
ATOM 1737 C C . TYR B 1 88 ? -8.117 -12.57 -14.211 1 96.06 88 TYR B C 1
ATOM 1739 O O . TYR B 1 88 ? -8.883 -11.656 -14.539 1 96.06 88 TYR B O 1
ATOM 1747 N N . TRP B 1 89 ? -7.355 -12.602 -13.109 1 94.38 89 TRP B N 1
ATOM 1748 C CA . TRP B 1 89 ? -7.07 -11.297 -12.516 1 94.38 89 TRP B CA 1
ATOM 1749 C C . TRP B 1 89 ? -6.383 -10.383 -13.531 1 94.38 89 TRP B C 1
ATOM 1751 O O . TRP B 1 89 ? -5.426 -10.789 -14.188 1 94.38 89 TRP B O 1
ATOM 1761 N N . PRO B 1 90 ? -6.84 -9.25 -13.656 1 90.88 90 PRO B N 1
ATOM 1762 C CA . PRO B 1 90 ? -6.176 -8.352 -14.602 1 90.88 90 PRO B CA 1
ATOM 1763 C C . PRO B 1 90 ? -4.77 -7.965 -14.156 1 90.88 90 PRO B C 1
ATOM 1765 O O . PRO B 1 90 ? -3.957 -7.523 -14.977 1 90.88 90 PRO B O 1
ATOM 1768 N N . ARG B 1 91 ? -4.504 -8.094 -12.82 1 90.75 91 ARG B N 1
ATOM 1769 C CA . ARG B 1 91 ? -3.211 -7.82 -12.195 1 90.75 91 ARG B CA 1
ATOM 1770 C C . ARG B 1 91 ? -3.064 -8.578 -10.883 1 90.75 91 ARG B C 1
ATOM 1772 O O . ARG B 1 91 ? -4.059 -9 -10.289 1 90.75 91 ARG B O 1
ATOM 1779 N N . LEU B 1 92 ? -1.846 -8.664 -10.492 1 92.88 92 LEU B N 1
ATOM 1780 C CA . LEU B 1 92 ? -1.596 -9.367 -9.234 1 92.88 92 LEU B CA 1
ATOM 1781 C C . LEU B 1 92 ? -2.098 -8.547 -8.047 1 92.88 92 LEU B C 1
ATOM 1783 O O . LEU B 1 92 ? -2.588 -9.109 -7.066 1 92.88 92 LEU B O 1
ATOM 1787 N N . THR B 1 93 ? -1.981 -7.164 -8.188 1 87.31 93 THR B N 1
ATOM 1788 C CA . THR B 1 93 ? -2.219 -6.305 -7.031 1 87.31 93 THR B CA 1
ATOM 1789 C C . THR B 1 93 ? -3.342 -5.312 -7.316 1 87.31 93 THR B C 1
ATOM 1791 O O . THR B 1 93 ? -3.652 -5.035 -8.477 1 87.31 93 THR B O 1
ATOM 1794 N N . LYS B 1 94 ? -4.035 -4.953 -6.227 1 70.75 94 LYS B N 1
ATOM 1795 C CA . LYS B 1 94 ? -4.996 -3.857 -6.32 1 70.75 94 LYS B CA 1
ATOM 1796 C C . LYS B 1 94 ? -4.309 -2.553 -6.707 1 70.75 94 LYS B C 1
ATOM 1798 O O . LYS B 1 94 ? -3.145 -2.33 -6.355 1 70.75 94 LYS B O 1
ATOM 1803 N N . LEU B 1 95 ? -4.926 -1.964 -7.73 1 58.81 95 LEU B N 1
ATOM 1804 C CA . LEU B 1 95 ? -4.434 -0.616 -7.992 1 58.81 95 LEU B CA 1
ATOM 1805 C C . LEU B 1 95 ? -4.703 0.303 -6.809 1 58.81 95 LEU B C 1
ATOM 1807 O O . LEU B 1 95 ? -5.82 0.336 -6.281 1 58.81 95 LEU B O 1
ATOM 1811 N N . LYS B 1 96 ? -4.062 -0 -5.797 1 51.09 96 LYS B N 1
ATOM 1812 C CA . LYS B 1 96 ? -4.422 0.877 -4.688 1 51.09 96 LYS B CA 1
ATOM 1813 C C . LYS B 1 96 ? -4.125 2.336 -5.02 1 51.09 96 LYS B C 1
ATOM 1815 O O . LYS B 1 96 ? -2.965 2.723 -5.172 1 51.09 96 LYS B O 1
ATOM 1820 N N . VAL B 1 97 ? -4.789 2.861 -6.039 1 51 97 VAL B N 1
ATOM 1821 C CA . VAL B 1 97 ? -4.875 4.312 -5.902 1 51 97 VAL B CA 1
ATOM 1822 C C . VAL B 1 97 ? -5.695 4.668 -4.664 1 51 97 VAL B C 1
ATOM 1824 O O . VAL B 1 97 ? -6.922 4.547 -4.668 1 51 97 VAL B O 1
ATOM 1827 N N . LYS B 1 98 ? -5.469 3.771 -3.604 1 51.34 98 LYS B N 1
ATOM 1828 C CA . LYS B 1 98 ? -6.25 3.807 -2.371 1 51.34 98 LYS B CA 1
ATOM 1829 C C . LYS B 1 98 ? -6.359 5.23 -1.832 1 51.34 98 LYS B C 1
ATOM 1831 O O . LYS B 1 98 ? -7.113 5.488 -0.892 1 51.34 98 LYS B O 1
ATOM 1836 N N . TYR B 1 99 ? -6 6.25 -2.592 1 63.78 99 TYR B N 1
ATOM 1837 C CA . TYR B 1 99 ? -5.98 7.453 -1.763 1 63.78 99 TYR B CA 1
ATOM 1838 C C . TYR B 1 99 ? -7.23 8.297 -2 1 63.78 99 TYR B C 1
ATOM 1840 O O . TYR B 1 99 ? -7.23 9.5 -1.732 1 63.78 99 TYR B O 1
ATOM 1848 N N . PHE B 1 100 ? -8.359 7.465 -2.41 1 67 100 PHE B N 1
ATOM 1849 C CA . PHE B 1 100 ? -9.562 8.234 -2.703 1 67 100 PHE B CA 1
ATOM 1850 C C . PHE B 1 100 ? -10.133 8.844 -1.434 1 67 100 PHE B C 1
ATOM 1852 O O . PHE B 1 100 ? -10.891 9.82 -1.495 1 67 100 PHE B O 1
ATOM 1859 N N . TYR B 1 101 ? -9.875 8.367 -0.384 1 80.25 101 TYR B N 1
ATOM 1860 C CA . TYR B 1 101 ? -10.445 8.852 0.867 1 80.25 101 TYR B CA 1
ATOM 1861 C C . TYR B 1 101 ? -9.594 9.969 1.46 1 80.25 101 TYR B C 1
ATOM 1863 O O . TYR B 1 101 ? -9.945 10.547 2.492 1 80.25 101 TYR B O 1
ATOM 1871 N N . ILE B 1 102 ? -8.547 10.227 0.786 1 88.56 102 ILE B N 1
ATOM 1872 C CA . ILE B 1 102 ? -7.684 11.305 1.256 1 88.56 102 ILE B CA 1
ATOM 1873 C C . ILE B 1 102 ? -8.016 12.594 0.51 1 88.56 102 ILE B C 1
ATOM 1875 O O . ILE B 1 102 ? -7.965 12.641 -0.722 1 88.56 102 ILE B O 1
ATOM 1879 N N . HIS B 1 103 ? -8.367 13.547 1.311 1 92.12 103 HIS B N 1
ATOM 1880 C CA . HIS B 1 103 ? -8.719 14.844 0.742 1 92.12 103 HIS B CA 1
ATOM 1881 C C . HIS B 1 103 ? -7.895 15.961 1.373 1 92.12 103 HIS B C 1
ATOM 1883 O O . HIS B 1 103 ? -7.484 15.859 2.531 1 92.12 103 HIS B O 1
ATOM 1889 N N . THR B 1 104 ? -7.762 17.031 0.561 1 94.19 104 THR B N 1
ATOM 1890 C CA . THR B 1 104 ? -7.109 18.219 1.097 1 94.19 104 THR B CA 1
ATOM 1891 C C . THR B 1 104 ? -7.973 18.875 2.176 1 94.19 104 THR B C 1
ATOM 1893 O O . THR B 1 104 ? -9.188 18.984 2.02 1 94.19 104 THR B O 1
ATOM 1896 N N . ASP B 1 105 ? -7.363 19.219 3.271 1 97.56 105 ASP B N 1
ATOM 1897 C CA . ASP B 1 105 ? -8.031 19.984 4.32 1 97.56 105 ASP B CA 1
ATOM 1898 C C . ASP B 1 105 ? -8.016 21.484 4 1 97.56 105 ASP B C 1
ATOM 1900 O O . ASP B 1 105 ? -7.102 22.203 4.402 1 97.56 105 ASP B O 1
ATOM 1904 N N . PHE B 1 106 ? -9.047 21.922 3.482 1 96 106 PHE B N 1
ATOM 1905 C CA . PHE B 1 106 ? -9.109 23.297 3.01 1 96 106 PHE B CA 1
ATOM 1906 C C . PHE B 1 106 ? -9.188 24.281 4.18 1 96 106 PHE B C 1
ATOM 1908 O O . PHE B 1 106 ? -8.875 25.453 4.031 1 96 106 PHE B O 1
ATOM 1915 N N . ASP B 1 107 ? -9.648 23.766 5.309 1 95.94 107 ASP B N 1
ATOM 1916 C CA . ASP B 1 107 ? -9.68 24.609 6.496 1 95.94 107 ASP B CA 1
ATOM 1917 C C . ASP B 1 107 ? -8.266 24.891 7.004 1 95.94 107 ASP B C 1
ATOM 1919 O O . ASP B 1 107 ? -8.023 25.906 7.664 1 95.94 107 ASP B O 1
ATOM 1923 N N . LYS B 1 108 ? -7.379 24.047 6.746 1 95.62 108 LYS B N 1
ATOM 1924 C CA . LYS B 1 108 ? -6.02 24.188 7.258 1 95.62 108 LYS B CA 1
ATOM 1925 C C . LYS B 1 108 ? -5.039 24.5 6.137 1 95.62 108 LYS B C 1
ATOM 1927 O O . LYS B 1 108 ? -3.906 24.922 6.395 1 95.62 108 LYS B O 1
ATOM 1932 N N . TRP B 1 109 ? -5.477 24.438 4.973 1 95.06 109 TRP B N 1
ATOM 1933 C CA 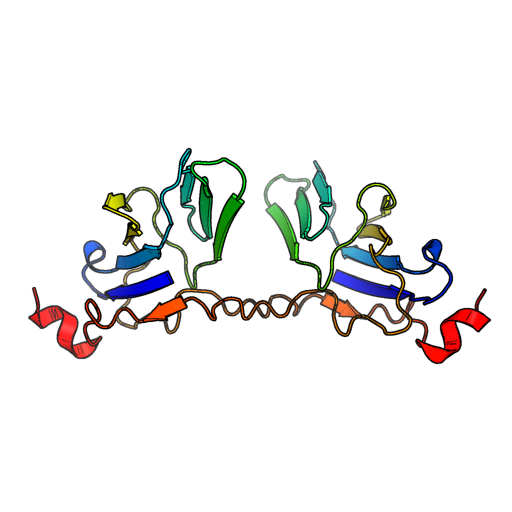. TRP B 1 109 ? -4.551 24.594 3.852 1 95.06 109 TRP B CA 1
ATOM 1934 C C . TRP B 1 109 ? -4.09 26.031 3.709 1 95.06 109 TRP B C 1
ATOM 1936 O O . TRP B 1 109 ? -4.887 26.969 3.85 1 95.06 109 TRP B O 1
ATOM 1946 N N . VAL B 1 110 ? -2.84 26.266 3.584 1 94.06 110 VAL B N 1
ATOM 1947 C CA . VAL B 1 110 ? -2.215 27.547 3.26 1 94.06 110 VAL B CA 1
ATOM 1948 C C . VAL B 1 110 ? -1.335 27.391 2.02 1 94.06 110 VAL B C 1
ATOM 1950 O O . VAL B 1 110 ? -0.494 26.484 1.957 1 94.06 110 VAL B O 1
ATOM 1953 N N . ASP B 1 111 ? -1.523 28.328 1.015 1 90.19 111 ASP B N 1
ATOM 1954 C CA . ASP B 1 111 ? -0.727 28.25 -0.206 1 90.19 111 ASP B CA 1
ATOM 1955 C C . ASP B 1 111 ? 0.766 28.328 0.105 1 90.19 111 ASP B C 1
ATOM 1957 O O . ASP B 1 111 ? 1.177 29.094 0.988 1 90.19 111 ASP B O 1
ATOM 1961 N N . GLU B 1 112 ? 1.503 27.516 -0.643 1 86.56 112 GLU B N 1
ATOM 1962 C CA . GLU B 1 112 ? 2.949 27.438 -0.463 1 86.56 112 GLU B CA 1
ATOM 1963 C C . GLU B 1 112 ? 3.58 28.828 -0.411 1 86.56 112 GLU B C 1
ATOM 1965 O O . GLU B 1 112 ? 4.461 29.078 0.41 1 86.56 112 GLU B O 1
ATOM 1970 N N . ASP B 1 113 ? 3.166 29.766 -1.242 1 85.31 113 ASP B N 1
ATOM 1971 C CA . ASP B 1 113 ? 3.723 31.109 -1.335 1 85.31 113 ASP B CA 1
ATOM 1972 C C . ASP B 1 113 ? 3.262 31.984 -0.168 1 85.31 113 ASP B C 1
ATOM 1974 O O . ASP B 1 113 ? 3.871 33 0.125 1 85.31 113 ASP B O 1
ATOM 1978 N N . GLU B 1 114 ? 2.219 31.625 0.508 1 83.88 114 GLU B N 1
ATOM 1979 C CA . GLU B 1 114 ? 1.625 32.438 1.571 1 83.88 114 GLU B CA 1
ATOM 1980 C C . GLU B 1 114 ? 1.975 31.875 2.947 1 83.88 114 GLU B C 1
ATOM 1982 O O . GLU B 1 114 ? 1.478 32.375 3.965 1 83.88 114 GLU B O 1
ATOM 1987 N N . GLN B 1 115 ? 2.773 30.891 3.084 1 81.19 115 GLN B N 1
ATOM 1988 C CA . GLN B 1 115 ? 3.061 30.25 4.359 1 81.19 115 GLN B CA 1
ATOM 1989 C C . GLN B 1 115 ? 3.773 31.203 5.312 1 81.19 115 GLN B C 1
ATOM 1991 O O . GLN B 1 115 ? 3.619 31.109 6.531 1 81.19 115 GLN B O 1
ATOM 1996 N N . ASP B 1 116 ? 4.797 31.906 4.949 1 69.25 116 ASP B N 1
ATOM 1997 C CA . ASP B 1 116 ? 5.598 32.781 5.785 1 69.25 116 ASP B CA 1
ATOM 1998 C C . ASP B 1 116 ? 4.758 33.969 6.309 1 69.25 116 ASP B C 1
ATOM 2000 O O . ASP B 1 116 ? 5.09 34.562 7.332 1 69.25 116 ASP B O 1
ATOM 2004 N N . GLU B 1 117 ? 3.746 34.219 5.637 1 57.97 117 GLU B N 1
ATOM 2005 C CA . GLU B 1 117 ? 2.977 35.344 6.141 1 57.97 117 GLU B CA 1
ATOM 2006 C C . GLU B 1 117 ? 2.168 34.969 7.375 1 57.97 117 GLU B C 1
ATOM 2008 O O . GLU B 1 117 ? 1.91 35.812 8.242 1 57.97 117 GLU B O 1
ATOM 2013 N N . GLU B 1 118 ? 1.675 33.844 7.359 1 51.22 118 GLU B N 1
ATOM 2014 C CA . GLU B 1 118 ? 0.807 33.531 8.484 1 51.22 118 GLU B CA 1
ATOM 2015 C C . GLU B 1 118 ? 1.622 33.25 9.742 1 51.22 118 GLU B C 1
ATOM 2017 O O . GLU B 1 118 ? 1.059 32.969 10.812 1 51.22 118 GLU B O 1
ATOM 2022 N N . GLU B 1 119 ? 2.834 33.219 9.812 1 41.5 119 GLU B N 1
ATOM 2023 C CA . GLU B 1 119 ? 3.463 33.312 11.125 1 41.5 119 GLU B CA 1
ATOM 2024 C C . GLU B 1 119 ? 3.389 34.719 11.672 1 41.5 119 GLU B C 1
ATOM 2026 O O . GLU B 1 119 ? 3.467 35.688 10.906 1 41.5 119 GLU B O 1
#

Secondary structure (DSSP, 8-state):
-EEEE---SS-GGG-EEEEEEE--SEEEEEEEE-SSEEEEEEEETTS--EEEEEEEBSS-EEEEEEEEEEETTEEEEEEEESS--SSPPS-SB----GGGG-EE-TTT---GGGTTT--/-EEEE---SS-GGG-EEEEEEE--SEEEEEEEE-SSEEEEEEEETTS--EEEEEEEBSS-EEEEEEEEEEETTEEEEEEEESS--SSPPS-SB----GGGG-EE-TTT---GGGTTTT-

Foldseek 3Di:
DDKDFFAAQPDQLRGKMKDKAFAAQWDPWDWDDFQFKIWIWTAHPVNPDIDIDIAGFPGTWDPVSKDWDDDHRIIIIIIGRPHHDHDDDPDGGPPCCVCPVPDDDPVPDDDPVCPVVVD/DDKDFFAAQPDQLRGKMKDKAFAAQWDPWDWDDFQFKIWIWTAHPVNPDIDIDIAGFPGTWDPVSKDWDDDHRIIIIIIGRPHHDHDDDPDGGPPCCVCPVPDDDPVPDDDPVCPVVVD

Solvent-accessible surface area (backbone atoms only — not comparable to full-atom values): 12972 Å² total; per-residue (Å²): 67,33,32,33,54,46,47,21,62,82,41,53,87,46,10,31,35,38,36,39,38,75,39,68,74,58,40,77,74,42,77,48,67,46,44,48,35,39,40,37,36,30,25,31,76,81,64,79,41,79,48,76,45,79,43,49,38,49,58,51,33,32,46,89,70,33,51,70,49,75,60,90,51,27,39,38,34,44,36,24,38,61,63,50,32,57,68,72,74,93,47,72,45,48,79,49,76,67,57,76,57,54,39,77,27,73,91,69,49,54,56,78,90,51,49,78,65,77,105,67,33,32,35,55,46,46,21,62,83,42,53,88,46,7,30,36,38,36,38,38,75,40,69,74,58,39,76,74,42,79,48,68,45,44,48,34,38,39,37,34,30,25,31,78,80,65,80,42,77,48,76,46,79,43,48,36,49,60,52,33,32,47,89,70,32,51,70,50,75,59,90,50,28,38,37,35,44,36,25,39,61,63,52,31,57,67,71,74,93,48,71,44,48,79,50,74,66,57,75,58,53,38,76,27,74,90,67,50,52,56,78,90,52,49,78,64,76,103

Nearest PDB structures (foldseek):
  7krj-assembly1_C  TM=7.062E-01  e=3.730E-06  Homo sapiens
  7l7i-assembly1_E  TM=6.983E-01  e=3.531E-06  Homo sapiens
  2kmw-assembly1_A  TM=6.585E-01  e=2.283E-04  Arabidopsis thaliana
  4rzk-assembly1_B  TM=7.450E-01  e=7.233E-03  Saccharolobus solfataricus P2
  1x5m-assembly1_A  TM=7.058E-01  e=6.482E-03  Homo sapiens

Radius of gyration: 21.6 Å; Cα contacts (8 Å, |Δi|>4): 500; chains: 2; bounding box: 46×66×45 Å